Protein AF-0000000070713844 (afdb_homodimer)

Nearest PDB structures (foldseek):
  5odn-assembly1_E  TM=8.947E-01  e=1.950E-10  Salinibacter ruber DSM 13855
  5odn-assembly1_B  TM=8.828E-01  e=2.301E-10  Salinibacter ruber DSM 13855
  2vw9-assembly1_B-2  TM=8.833E-01  e=1.846E-10  Helicobacter pylori 26695
  5odn-assembly1_G  TM=8.720E-01  e=4.705E-10  Salinibacter ruber DSM 13855
  5odp-assembly1_G  TM=8.809E-01  e=1.414E-09  Salinibacter ruber DSM 13855

Solvent-accessible surface area (backbone atoms only — not comparable to full-atom values): 19664 Å² total; per-residue (Å²): 139,84,80,76,78,77,79,77,76,78,75,75,74,73,76,70,71,70,72,53,62,74,56,27,66,54,83,53,70,68,57,54,48,57,68,61,64,60,68,72,57,90,62,76,63,64,82,79,57,82,44,37,63,38,33,39,37,21,27,28,26,64,43,67,59,44,77,46,69,26,76,80,65,46,47,30,26,38,36,35,32,34,27,57,46,78,43,73,40,94,87,64,50,75,45,78,46,78,40,80,42,42,37,36,30,56,54,70,59,18,60,57,42,66,74,70,53,41,57,64,40,38,34,39,39,33,30,24,75,43,75,43,72,45,51,61,40,96,84,64,49,60,43,66,45,43,69,34,32,45,43,79,41,77,42,78,50,81,71,79,73,72,70,76,71,71,76,123,138,84,80,76,78,78,78,76,77,78,76,74,75,74,75,70,71,72,69,55,61,74,55,25,66,52,82,52,69,66,56,54,48,58,70,61,63,60,68,72,56,89,62,74,63,65,82,81,56,81,45,36,63,38,33,40,36,21,27,30,26,62,43,67,58,45,78,46,70,27,76,80,65,47,46,30,26,36,36,38,33,35,30,55,45,78,42,74,40,93,88,63,49,73,44,77,45,78,39,79,42,42,36,36,29,55,54,70,59,18,60,57,41,65,75,70,54,42,56,63,38,38,35,38,38,34,30,24,76,42,75,42,73,46,51,61,40,98,83,64,49,62,42,67,46,44,69,34,33,45,43,80,42,76,41,77,50,80,70,80,72,74,71,73,73,71,78,123

Secondary structure (DSSP, 8-state):
-----------------THHHHHHTSPPHHHHHHHHHS---S----TTS--EEEEEEEEEE-S--EEEE-TTS-EEEEEEEEEEEEEE-TTS-EEEEEEEEEEEEETHHHHHHHHH--TT-EEEEEEEEEEE--PBPTTSPBPP-EEEEEEEEEEE------------/-----------------THHHHHTTSPPHHHHHHHHHS---S----TTS--EEEEEEEEEE-S--EEEE-TTS-EEEEEEEEEEEEEE-TTS-EEEEEEEEEEEEETHHHHHHHHH--TT-EEEEEEEEEEE--PBPTTSPBPP-EEEEEEEEEEE------------

Organism: Caenorhabditis briggsae (NCBI:txid6238)

InterPro domains:
  IPR000424 Primosome PriB/single-strand DNA-binding [PF00436] (52-156)
  IPR000424 Primosome PriB/single-strand DNA-binding [PS50935] (52-158)
  IPR000424 Primosome PriB/single-strand DNA-binding [cd04496] (55-157)
  IPR011344 Single-stranded DNA-binding protein [PTHR10302] (34-157)
  IPR011344 Single-stranded DNA-binding protein [TIGR00621] (51-160)
  IPR012340 Nucleic acid-binding, OB-fold [G3DSA:2.40.50.140] (48-168)
  IPR012340 Nucleic acid-binding, OB-fold [SSF50249] (51-164)

Structure (mmCIF, N/CA/C/O backbone):
data_AF-0000000070713844-model_v1
#
loop_
_entity.id
_entity.type
_entity.pdbx_description
1 polymer 'Protein CBR-MTSS-1'
#
loop_
_atom_site.group_PDB
_atom_site.id
_atom_site.type_symbol
_atom_site.label_atom_id
_atom_site.label_alt_id
_atom_site.label_comp_id
_atom_site.label_asym_id
_atom_site.label_entity_id
_atom_site.label_seq_id
_atom_site.pdbx_PDB_ins_code
_atom_site.Cartn_x
_atom_site.Cartn_y
_atom_site.Cartn_z
_atom_site.occupancy
_atom_site.B_iso_or_equiv
_atom_site.auth_seq_id
_atom_site.auth_comp_id
_atom_site.auth_asym_id
_atom_site.auth_atom_id
_atom_site.pdbx_PDB_model_num
ATOM 1 N N . MET A 1 1 ? 61.375 33.438 -18.141 1 34.09 1 MET A N 1
ATOM 2 C CA . MET A 1 1 ? 60.594 33 -16.969 1 34.09 1 MET A CA 1
ATOM 3 C C . MET A 1 1 ? 59.281 32.344 -17.391 1 34.09 1 MET A C 1
ATOM 5 O O . MET A 1 1 ? 58.406 33.031 -17.922 1 34.09 1 MET A O 1
ATOM 9 N N . LEU A 1 2 ? 59.312 31.047 -17.906 1 36.62 2 LEU A N 1
ATOM 10 C CA . LEU A 1 2 ? 58.406 30.156 -18.609 1 36.62 2 LEU A CA 1
ATOM 11 C C . LEU A 1 2 ? 57.281 29.688 -17.688 1 36.62 2 LEU A C 1
ATOM 13 O O . LEU A 1 2 ? 57.531 29.031 -16.688 1 36.62 2 LEU A O 1
ATOM 17 N N . ARG A 1 3 ? 56.156 30.516 -17.516 1 41.09 3 ARG A N 1
ATOM 18 C CA . ARG A 1 3 ? 54.938 30.219 -16.75 1 41.09 3 ARG A CA 1
ATOM 19 C C . ARG A 1 3 ? 54.281 28.953 -17.266 1 41.09 3 ARG A C 1
ATOM 21 O O . ARG A 1 3 ? 53.812 28.906 -18.406 1 41.09 3 ARG A O 1
ATOM 28 N N . SER A 1 4 ? 54.75 27.734 -17 1 40.53 4 SER A N 1
ATOM 29 C CA . SER A 1 4 ? 54.094 26.469 -17.312 1 40.53 4 SER A CA 1
ATOM 30 C C . SER A 1 4 ? 52.719 26.375 -16.656 1 40.53 4 SER A C 1
ATOM 32 O O . SER A 1 4 ? 52.594 26.469 -15.43 1 40.53 4 SER A O 1
ATOM 34 N N . LEU A 1 5 ? 51.656 26.938 -17.281 1 42.88 5 LEU A N 1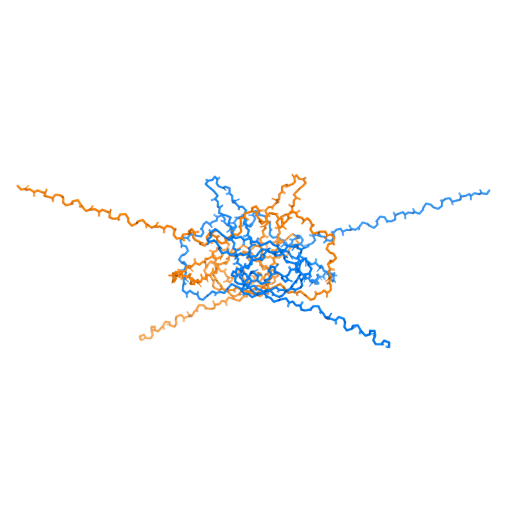
ATOM 35 C CA . LEU A 1 5 ? 50.281 26.781 -16.891 1 42.88 5 LEU A CA 1
ATOM 36 C C . LEU A 1 5 ? 49.906 25.297 -16.828 1 42.88 5 LEU A C 1
ATOM 38 O O . LEU A 1 5 ? 50 24.578 -17.828 1 42.88 5 LEU A O 1
ATOM 42 N N . SER A 1 6 ? 50.125 24.609 -15.68 1 44.66 6 SER A N 1
ATOM 43 C CA . SER A 1 6 ? 49.625 23.266 -15.414 1 44.66 6 SER A CA 1
ATOM 44 C C . SER A 1 6 ? 48.125 23.172 -15.609 1 44.66 6 SER A C 1
ATOM 46 O O . SER A 1 6 ? 47.375 23.984 -15.047 1 44.66 6 SER A O 1
ATOM 48 N N . THR A 1 7 ? 47.656 22.703 -16.781 1 46.03 7 THR A N 1
ATOM 49 C CA . THR A 1 7 ? 46.25 22.344 -17.078 1 46.03 7 THR A CA 1
ATOM 50 C C . THR A 1 7 ? 45.75 21.297 -16.094 1 46.03 7 THR A C 1
ATOM 52 O O . THR A 1 7 ? 46.344 20.219 -15.953 1 46.03 7 THR A O 1
ATOM 55 N N . PHE A 1 8 ? 45.156 21.688 -14.906 1 45.19 8 PHE A N 1
ATOM 56 C CA . PHE A 1 8 ? 44.438 20.766 -14.047 1 45.19 8 PHE A CA 1
ATOM 57 C C . PHE A 1 8 ? 43.312 20.078 -14.812 1 45.19 8 PHE A C 1
ATOM 59 O O . PHE A 1 8 ? 42.469 20.734 -15.406 1 45.19 8 PHE A O 1
ATOM 66 N N . SER A 1 9 ? 43.562 18.859 -15.258 1 41.81 9 SER A N 1
ATOM 67 C CA . SER A 1 9 ? 42.531 17.969 -15.812 1 41.81 9 SER A CA 1
ATOM 68 C C . SER A 1 9 ? 41.375 17.812 -14.844 1 41.81 9 SER A C 1
ATOM 70 O O . SER A 1 9 ? 41.562 17.422 -13.695 1 41.81 9 SER A O 1
ATOM 72 N N . LYS A 1 10 ? 40.25 18.609 -15.016 1 41.19 10 LYS A N 1
ATOM 73 C CA . LYS A 1 10 ? 38.969 18.328 -14.359 1 41.19 10 LYS A CA 1
ATOM 74 C C . LYS A 1 10 ? 38.531 16.906 -14.633 1 41.19 10 LYS A C 1
ATOM 76 O O . LYS A 1 10 ? 38.281 16.531 -15.781 1 41.19 10 LYS A O 1
ATOM 81 N N . SER A 1 11 ? 39 15.883 -13.805 1 38.78 11 SER A N 1
ATOM 82 C CA . SER A 1 11 ? 38.375 14.562 -13.836 1 38.78 11 SER A CA 1
ATOM 83 C C . SER A 1 11 ? 36.875 14.664 -13.594 1 38.78 11 SER A C 1
ATOM 85 O O . SER A 1 11 ? 36.438 15.188 -12.57 1 38.78 11 SER A O 1
ATOM 87 N N . THR A 1 12 ? 36.062 14.867 -14.633 1 38.59 12 THR A N 1
ATOM 88 C CA . THR A 1 12 ? 34.625 14.695 -14.547 1 38.59 12 THR A CA 1
ATOM 89 C C . THR A 1 12 ? 34.281 13.344 -13.938 1 38.59 12 THR A C 1
ATOM 91 O O . THR A 1 12 ? 34.562 12.297 -14.531 1 38.59 12 THR A O 1
ATOM 94 N N . VAL A 1 13 ? 34.312 13.305 -12.586 1 36.22 13 VAL A N 1
ATOM 95 C CA . VAL A 1 13 ? 33.688 12.156 -11.961 1 36.22 13 VAL A CA 1
ATOM 96 C C . VAL A 1 13 ? 32.281 11.961 -12.555 1 36.22 13 VAL A C 1
ATOM 98 O O . VAL A 1 13 ? 31.422 12.836 -12.43 1 36.22 13 VAL A O 1
ATOM 101 N N . ARG A 1 14 ? 32.188 11.211 -13.672 1 32.03 14 ARG A N 1
ATOM 102 C CA . ARG A 1 14 ? 30.891 10.719 -14.141 1 32.03 14 ARG A CA 1
ATOM 103 C C . ARG A 1 14 ? 30.141 10.023 -13.023 1 32.03 14 ARG A C 1
ATOM 105 O O . ARG A 1 14 ? 30.531 8.945 -12.57 1 32.03 14 ARG A O 1
ATOM 112 N N . CYS A 1 15 ? 29.469 10.859 -12.164 1 32.44 15 CYS A N 1
ATOM 113 C CA . CYS A 1 15 ? 28.469 10.258 -11.297 1 32.44 15 CYS A CA 1
ATOM 114 C C . CYS A 1 15 ? 27.578 9.289 -12.078 1 32.44 15 CYS A C 1
ATOM 116 O O . CYS A 1 15 ? 26.828 9.703 -12.953 1 32.44 15 CYS A O 1
ATOM 118 N N . MET A 1 16 ? 28.141 8.086 -12.477 1 34.22 16 MET A N 1
ATOM 119 C CA . MET A 1 16 ? 27.25 7.039 -12.977 1 34.22 16 MET A CA 1
ATOM 120 C C . MET A 1 16 ? 26 6.926 -12.109 1 34.22 16 MET A C 1
ATOM 122 O O . MET A 1 16 ? 26.094 6.742 -10.891 1 34.22 16 MET A O 1
ATOM 126 N N . SER A 1 17 ? 24.984 7.617 -12.531 1 33.47 17 SER A N 1
ATOM 127 C CA . SER A 1 17 ? 23.641 7.531 -11.961 1 33.47 17 SER A CA 1
ATOM 128 C C . SER A 1 17 ? 23.25 6.09 -11.656 1 33.47 17 SER A C 1
ATOM 130 O O . SER A 1 17 ? 23.141 5.266 -12.562 1 33.47 17 SER A O 1
ATOM 132 N N . LEU A 1 18 ? 23.781 5.547 -10.586 1 34.28 18 LEU A N 1
ATOM 133 C CA . LEU A 1 18 ? 23.375 4.312 -9.922 1 34.28 18 LEU A CA 1
ATOM 134 C C . LEU A 1 18 ? 21.844 4.191 -9.891 1 34.28 18 LEU A C 1
ATOM 136 O O . LEU A 1 18 ? 21.312 3.205 -9.383 1 34.28 18 LEU A O 1
ATOM 140 N N . THR A 1 19 ? 21.125 5.215 -10.211 1 37.84 19 THR A N 1
ATOM 141 C CA . THR A 1 19 ? 19.672 5.113 -10.18 1 37.84 19 THR A CA 1
ATOM 142 C C . THR A 1 19 ? 19.188 4.008 -11.117 1 37.84 19 THR A C 1
ATOM 144 O O . THR A 1 19 ? 18.031 3.582 -11.039 1 37.84 19 THR A O 1
ATOM 147 N N . SER A 1 20 ? 20.109 3.471 -11.984 1 38.94 20 SER A N 1
ATOM 148 C CA . SER A 1 20 ? 19.641 2.623 -13.078 1 38.94 20 SER A CA 1
ATOM 149 C C . SER A 1 20 ? 19.203 1.251 -12.57 1 38.94 20 SER A C 1
ATOM 151 O O . SER A 1 20 ? 18.266 0.65 -13.102 1 38.94 20 SER A O 1
ATOM 153 N N . LYS A 1 21 ? 20.031 0.689 -11.656 1 38.91 21 LYS A N 1
ATOM 154 C CA . LYS A 1 21 ? 19.875 -0.744 -11.43 1 38.91 21 LYS A CA 1
ATOM 155 C C . LYS A 1 21 ? 18.562 -1.042 -10.711 1 38.91 21 LYS A C 1
ATOM 157 O O . LYS A 1 21 ? 17.906 -2.047 -11 1 38.91 21 LYS A O 1
ATOM 162 N N . LEU A 1 22 ? 18.172 -0.355 -9.719 1 38.41 22 LEU A N 1
ATOM 163 C CA . LEU A 1 22 ? 16.906 -0.618 -9.047 1 38.41 22 LEU A CA 1
ATOM 164 C C . LEU A 1 22 ? 15.734 -0.475 -10.016 1 38.41 22 LEU A C 1
ATOM 166 O O . LEU A 1 22 ? 14.688 -1.099 -9.836 1 38.41 22 LEU A O 1
ATOM 170 N N . ALA A 1 23 ? 16.016 0.379 -11.062 1 41.44 23 ALA A N 1
ATOM 171 C CA . ALA A 1 23 ? 15.047 0.544 -12.141 1 41.44 23 ALA A CA 1
ATOM 172 C C . ALA A 1 23 ? 14.844 -0.767 -12.898 1 41.44 23 ALA A C 1
ATOM 174 O O . ALA A 1 23 ? 13.758 -1.014 -13.438 1 41.44 23 ALA A O 1
ATOM 175 N N . ALA A 1 24 ? 15.891 -1.582 -12.836 1 40.66 24 ALA A N 1
ATOM 176 C CA . ALA A 1 24 ? 15.906 -2.756 -13.703 1 40.66 24 ALA A CA 1
ATOM 177 C C . ALA A 1 24 ? 14.859 -3.779 -13.266 1 40.66 24 ALA A C 1
ATOM 179 O O . ALA A 1 24 ? 14.445 -4.629 -14.055 1 40.66 24 ALA A O 1
ATOM 180 N N . GLU A 1 25 ? 14.516 -3.68 -12 1 44.62 25 GLU A N 1
ATOM 181 C CA . GLU A 1 25 ? 13.68 -4.793 -11.555 1 44.62 25 GLU A CA 1
ATOM 182 C C . GLU A 1 25 ? 12.211 -4.387 -11.492 1 44.62 25 GLU A C 1
ATOM 184 O O . GLU A 1 25 ? 11.422 -5.012 -10.781 1 44.62 25 GLU A O 1
ATOM 189 N N . GLN A 1 26 ? 11.852 -3.236 -12.055 1 48.78 26 GLN A N 1
ATOM 190 C CA . GLN A 1 26 ? 10.469 -2.822 -11.844 1 48.78 26 GLN A CA 1
ATOM 191 C C . GLN A 1 26 ? 9.578 -3.27 -13 1 48.78 26 GLN A C 1
ATOM 193 O O . GLN A 1 26 ? 10.031 -3.336 -14.148 1 48.78 26 GLN A O 1
ATOM 198 N N . PRO A 1 27 ? 8.414 -3.881 -12.719 1 46.5 27 PRO A N 1
ATOM 199 C CA . PRO A 1 27 ? 7.492 -4.148 -13.82 1 46.5 27 PRO A CA 1
ATOM 200 C C . PRO A 1 27 ? 7.156 -2.896 -14.625 1 46.5 27 PRO A C 1
ATOM 202 O O . PRO A 1 27 ? 7.148 -1.791 -14.078 1 46.5 27 PRO A O 1
ATOM 205 N N . SER A 1 28 ? 7.18 -3.047 -15.938 1 52.94 28 SER A N 1
ATOM 206 C CA . SER A 1 28 ? 6.785 -1.937 -16.797 1 52.94 28 SER A CA 1
ATOM 207 C C . SER A 1 28 ? 5.324 -1.562 -16.578 1 52.94 28 SER A C 1
ATOM 209 O O . SER A 1 28 ? 4.547 -2.352 -16.047 1 52.94 28 SER A O 1
ATOM 211 N N . LYS A 1 29 ? 4.902 -0.274 -16.953 1 56.19 29 LYS A N 1
ATOM 212 C CA . LYS A 1 29 ? 3.52 0.19 -16.906 1 56.19 29 LYS A CA 1
ATOM 213 C C . LYS A 1 29 ? 2.594 -0.775 -17.641 1 56.19 29 LYS A C 1
ATOM 215 O O . LYS A 1 29 ? 1.497 -1.074 -17.156 1 56.19 29 LYS A O 1
ATOM 220 N N . GLN A 1 30 ? 2.996 -1.116 -18.875 1 56 30 GLN A N 1
ATOM 221 C CA . GLN A 1 30 ? 2.184 -2.01 -19.688 1 56 30 GLN A CA 1
ATOM 222 C C . GLN A 1 30 ? 1.91 -3.324 -18.969 1 56 30 GLN A C 1
ATOM 224 O O . GLN A 1 30 ? 0.805 -3.863 -19.047 1 56 30 GLN A O 1
ATOM 229 N N . GLU A 1 31 ? 2.906 -3.756 -18.297 1 54.41 31 GLU A N 1
ATOM 230 C CA . GLU A 1 31 ? 2.75 -5.02 -17.578 1 54.41 31 GLU A CA 1
ATOM 231 C C . GLU A 1 31 ? 1.715 -4.895 -16.469 1 54.41 31 GLU A C 1
ATOM 233 O O . GLU A 1 31 ? 0.905 -5.805 -16.266 1 54.41 31 GLU A O 1
ATOM 238 N N . VAL A 1 32 ? 1.766 -3.826 -15.789 1 54.56 32 VAL A N 1
ATOM 239 C CA . VAL A 1 32 ? 0.795 -3.574 -14.734 1 54.56 32 VAL A CA 1
ATOM 240 C C . VAL A 1 32 ? -0.604 -3.453 -15.328 1 54.56 32 VAL A C 1
ATOM 242 O O . VAL A 1 32 ? -1.566 -4.004 -14.789 1 54.56 32 VAL A O 1
ATOM 245 N N . ASP A 1 33 ? -0.653 -2.717 -16.391 1 54.09 33 ASP A N 1
ATOM 246 C CA . ASP A 1 33 ? -1.938 -2.537 -17.062 1 54.09 33 ASP A CA 1
ATOM 247 C C . ASP A 1 33 ? -2.535 -3.881 -17.469 1 54.09 33 ASP A C 1
ATOM 249 O O . ASP A 1 33 ? -3.748 -4.082 -17.375 1 54.09 33 ASP A O 1
ATOM 253 N N . ASP A 1 34 ? -1.689 -4.68 -18 1 54.16 34 ASP A N 1
ATOM 254 C CA . ASP A 1 34 ? -2.143 -5.996 -18.438 1 54.16 34 ASP A CA 1
ATOM 255 C C . ASP A 1 34 ? -2.73 -6.789 -17.281 1 54.16 34 ASP A C 1
ATOM 257 O O . ASP A 1 34 ? -3.668 -7.57 -17.453 1 54.16 34 ASP A O 1
ATOM 261 N N . LEU A 1 35 ? -2.207 -6.582 -16.156 1 52.75 35 LEU A N 1
ATOM 262 C CA . LEU A 1 35 ? -2.682 -7.266 -14.961 1 52.75 35 LEU A CA 1
ATOM 263 C C . LEU A 1 35 ? -4.098 -6.824 -14.609 1 52.75 35 LEU A C 1
ATOM 265 O O . LEU A 1 35 ? -4.859 -7.586 -14.008 1 52.75 35 LEU A O 1
ATOM 269 N N . PHE A 1 36 ? -4.484 -5.602 -15.031 1 52.47 36 PHE A N 1
ATOM 270 C CA . PHE A 1 36 ? -5.785 -5.062 -14.656 1 52.47 36 PHE A CA 1
ATOM 271 C C . PHE A 1 36 ? -6.777 -5.184 -15.805 1 52.47 36 PHE A C 1
ATOM 273 O O . PHE A 1 36 ? -7.945 -4.816 -15.664 1 52.47 36 PHE A O 1
ATOM 280 N N . ALA A 1 37 ? -6.312 -5.398 -16.969 1 47.69 37 ALA A N 1
ATOM 281 C CA . ALA A 1 37 ? -7.18 -5.48 -18.141 1 47.69 37 ALA A CA 1
ATOM 282 C C . ALA A 1 37 ? -8.227 -6.578 -17.984 1 47.69 37 ALA A C 1
ATOM 284 O O . ALA A 1 37 ? -9.328 -6.477 -18.516 1 47.69 37 ALA A O 1
ATOM 285 N N . GLU A 1 38 ? -7.945 -7.688 -17.5 1 46.38 38 GLU A N 1
ATOM 286 C CA . GLU A 1 38 ? -8.977 -8.719 -17.391 1 46.38 38 GLU A CA 1
ATOM 287 C C . GLU A 1 38 ? -9.867 -8.484 -16.188 1 46.38 38 GLU A C 1
ATOM 289 O O . GLU A 1 38 ? -9.375 -8.227 -15.078 1 46.38 38 GLU A O 1
ATOM 294 N N . LYS A 1 39 ? -11.133 -7.98 -16.484 1 46.22 39 LYS A N 1
ATOM 295 C CA . LYS A 1 39 ? -12.148 -7.93 -15.43 1 46.22 39 LYS A CA 1
ATOM 296 C C . LYS A 1 39 ? -12.188 -9.234 -14.641 1 46.22 39 LYS A C 1
ATOM 298 O O . LYS A 1 39 ? -12.211 -10.32 -15.227 1 46.22 39 LYS A O 1
ATOM 303 N N . PRO A 1 40 ? -11.773 -9.164 -13.375 1 45.03 40 PRO A N 1
ATOM 304 C CA . PRO A 1 40 ? -11.953 -10.461 -12.719 1 45.03 40 PRO A CA 1
ATOM 305 C C . PRO A 1 40 ? -13.289 -11.117 -13.078 1 45.03 40 PRO A C 1
ATOM 307 O O . PRO A 1 40 ? -14.32 -10.43 -13.141 1 45.03 40 PRO A O 1
ATOM 310 N N . ALA A 1 41 ? -13.328 -11.961 -13.914 1 41.59 41 ALA A N 1
ATOM 311 C CA . ALA A 1 41 ? -14.586 -12.695 -14.047 1 41.59 41 ALA A CA 1
ATOM 312 C C . ALA A 1 41 ? -15.352 -12.727 -12.727 1 41.59 41 ALA A C 1
ATOM 314 O O . ALA A 1 41 ? -14.766 -12.516 -11.664 1 41.59 41 ALA A O 1
ATOM 315 N N . HIS A 1 42 ? -16.672 -12.828 -12.781 1 42.72 42 HIS A N 1
ATOM 316 C CA . HIS A 1 42 ? -17.531 -13.016 -11.617 1 42.72 42 HIS A CA 1
ATOM 317 C C . HIS A 1 42 ? -16.812 -13.742 -10.5 1 42.72 42 HIS A C 1
ATOM 319 O O . 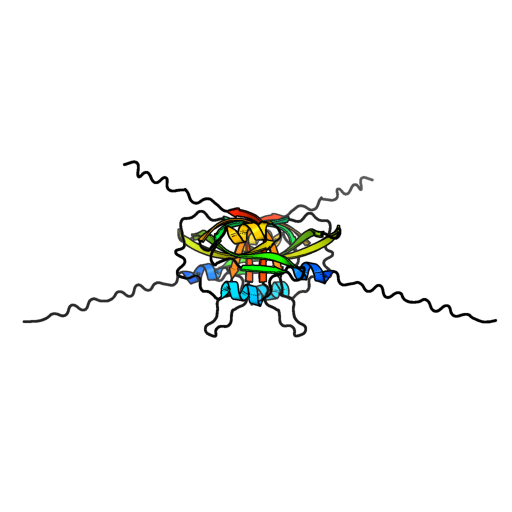HIS A 1 42 ? -16.578 -14.953 -10.586 1 42.72 42 HIS A O 1
ATOM 325 N N . GLN A 1 43 ? -15.688 -13.242 -10.094 1 47.31 43 GLN A N 1
ATOM 326 C CA . GLN A 1 43 ? -14.898 -13.797 -9 1 47.31 43 GLN A CA 1
ATOM 327 C C . GLN A 1 43 ? -15.797 -14.367 -7.906 1 47.31 43 GLN A C 1
ATOM 329 O O . GLN A 1 43 ? -16.641 -13.656 -7.359 1 47.31 43 GLN A O 1
ATOM 334 N N . GLN A 1 44 ? -16.281 -15.461 -8.094 1 47.06 44 GLN A N 1
ATOM 335 C CA . GLN A 1 44 ? -16.875 -16.062 -6.906 1 47.06 44 GLN A CA 1
ATOM 336 C C . GLN A 1 44 ? -16.062 -15.719 -5.66 1 47.06 44 GLN A C 1
ATOM 338 O O . GLN A 1 44 ? -14.945 -16.219 -5.484 1 47.06 44 GLN A O 1
ATOM 343 N N . GLU A 1 45 ? -16.078 -14.461 -5.34 1 53.94 45 GLU A N 1
ATOM 344 C CA . GLU A 1 45 ? -15.516 -14.031 -4.062 1 53.94 45 GLU A CA 1
ATOM 345 C C . GLU A 1 45 ? -15.766 -15.078 -2.977 1 53.94 45 GLU A C 1
ATOM 347 O O . GLU A 1 45 ? -16.906 -15.5 -2.77 1 53.94 45 GLU A O 1
ATOM 352 N N . ARG A 1 46 ? -14.867 -15.93 -2.877 1 59.66 46 ARG A N 1
ATOM 353 C CA . ARG A 1 46 ? -15.055 -16.75 -1.69 1 59.66 46 ARG A CA 1
ATOM 354 C C . ARG A 1 46 ? -15.211 -15.898 -0.441 1 59.66 46 ARG A C 1
ATOM 356 O O . ARG A 1 46 ? -14.281 -15.789 0.366 1 59.66 46 ARG A O 1
ATOM 363 N N . ARG A 1 47 ? -16.281 -15.039 -0.468 1 58.19 47 ARG A N 1
ATOM 364 C CA . ARG A 1 47 ? -16.625 -13.984 0.48 1 58.19 47 ARG A CA 1
ATOM 365 C C . ARG A 1 47 ? -16.344 -14.422 1.913 1 58.19 47 ARG A C 1
ATOM 367 O O . ARG A 1 47 ? -16.062 -13.594 2.781 1 58.19 47 ARG A O 1
ATOM 374 N N . HIS A 1 48 ? -16.047 -15.781 2.029 1 68.25 48 HIS A N 1
ATOM 375 C CA . HIS A 1 48 ? -16.016 -16.203 3.426 1 68.25 48 HIS A CA 1
ATOM 376 C C . HIS A 1 48 ? -14.617 -16.641 3.844 1 68.25 48 HIS A C 1
ATOM 378 O O . HIS A 1 48 ? -14.414 -17.062 4.98 1 68.25 48 HIS A O 1
ATOM 384 N N . ALA A 1 49 ? -13.695 -16.391 2.922 1 83.88 49 ALA A N 1
ATOM 385 C CA . ALA A 1 49 ? -12.359 -16.828 3.332 1 83.88 49 ALA A CA 1
ATOM 386 C C . ALA A 1 49 ? -11.648 -15.727 4.117 1 83.88 49 ALA A C 1
ATOM 388 O O . ALA A 1 49 ? -11.906 -14.539 3.906 1 83.88 49 ALA A O 1
ATOM 389 N N . TYR A 1 50 ? -10.891 -16.266 5.102 1 89.81 50 TYR A N 1
ATOM 390 C CA . TYR A 1 50 ? -10.148 -15.305 5.914 1 89.81 50 TYR A CA 1
ATOM 391 C C . TYR A 1 50 ? -9.297 -14.391 5.039 1 89.81 50 TYR A C 1
ATOM 393 O O . TYR A 1 50 ? -8.664 -14.852 4.082 1 89.81 50 TYR A O 1
ATOM 401 N N . SER A 1 51 ? -9.297 -13.023 5.312 1 95.31 51 SER A N 1
ATOM 402 C CA . SER A 1 51 ? -8.508 -12.023 4.594 1 95.31 51 SER A CA 1
ATOM 403 C C . SER A 1 51 ? -7.828 -11.062 5.559 1 95.31 51 SER A C 1
ATOM 405 O O . SER A 1 51 ? -8.312 -10.844 6.672 1 95.31 51 SER A O 1
ATOM 407 N N . LEU A 1 52 ? -6.648 -10.648 5.184 1 96.38 52 LEU A N 1
ATOM 408 C CA . LEU A 1 52 ? -5.91 -9.648 5.953 1 96.38 52 LEU A CA 1
ATOM 409 C C . LEU A 1 52 ? -5.328 -8.578 5.039 1 96.38 52 LEU A C 1
ATOM 411 O O . LEU A 1 52 ? -4.797 -8.891 3.971 1 96.38 52 LEU A O 1
ATOM 415 N N . ASN A 1 53 ? -5.57 -7.387 5.348 1 97.62 53 ASN A N 1
ATOM 416 C CA . ASN A 1 53 ? -5.016 -6.184 4.738 1 97.62 53 ASN A CA 1
ATOM 417 C C . ASN A 1 53 ? -4.484 -5.215 5.789 1 97.62 53 ASN A C 1
ATOM 419 O O . ASN A 1 53 ? -5.246 -4.43 6.355 1 97.62 53 ASN A O 1
ATOM 423 N N . LYS A 1 54 ? -3.156 -5.348 6.035 1 98.25 54 LYS A N 1
ATOM 424 C CA . LYS A 1 54 ? -2.572 -4.586 7.137 1 98.25 54 LYS A CA 1
ATOM 425 C C . LYS A 1 54 ? -1.295 -3.877 6.695 1 98.25 54 LYS A C 1
ATOM 427 O O . LYS A 1 54 ? -0.444 -4.473 6.031 1 98.25 54 LYS A O 1
ATOM 432 N N . VAL A 1 55 ? -1.212 -2.6 7.035 1 98.62 55 VAL A N 1
ATOM 433 C CA . VAL A 1 55 ? -0.03 -1.783 6.777 1 98.62 55 VAL A CA 1
ATOM 434 C C . VAL A 1 55 ? 0.493 -1.202 8.086 1 98.62 55 VAL A C 1
ATOM 436 O O . VAL A 1 55 ? -0.287 -0.753 8.93 1 98.62 55 VAL A O 1
ATOM 439 N N . GLU A 1 56 ? 1.776 -1.212 8.266 1 98.75 56 GLU A N 1
ATOM 440 C CA . GLU A 1 56 ? 2.465 -0.57 9.383 1 98.75 56 GLU A CA 1
ATOM 441 C C . GLU A 1 56 ? 3.596 0.328 8.891 1 98.75 56 GLU A C 1
ATOM 443 O O . GLU A 1 56 ? 4.512 -0.136 8.211 1 98.75 56 GLU A O 1
ATOM 448 N N . LEU A 1 57 ? 3.551 1.566 9.305 1 98.38 57 LEU A N 1
ATOM 449 C CA . LEU A 1 57 ? 4.531 2.555 8.875 1 98.38 57 LEU A CA 1
ATOM 450 C C . LEU A 1 57 ? 5.129 3.287 10.07 1 98.38 57 LEU A C 1
ATOM 452 O O . LEU A 1 57 ? 4.426 3.562 11.047 1 98.38 57 LEU A O 1
ATOM 456 N N . VAL A 1 58 ? 6.348 3.564 9.992 1 97.81 58 VAL A N 1
ATOM 457 C CA . VAL A 1 58 ? 7.027 4.543 10.836 1 97.81 58 VAL A CA 1
ATOM 458 C C . VAL A 1 58 ? 7.836 5.5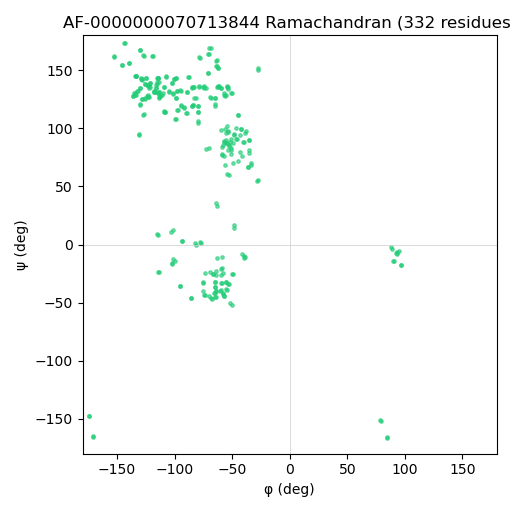 9.969 1 97.81 58 VAL A C 1
ATOM 460 O O . VAL A 1 58 ? 8.68 5.07 9.172 1 97.81 58 VAL A O 1
ATOM 463 N N . GLY A 1 59 ? 7.516 6.727 10.07 1 96.38 59 GLY A N 1
ATOM 464 C CA . GLY A 1 59 ? 8.188 7.715 9.234 1 96.38 59 GLY A CA 1
ATOM 465 C C . GLY A 1 59 ? 7.859 9.141 9.625 1 96.38 59 GLY A C 1
ATOM 466 O O . GLY A 1 59 ? 7.441 9.406 10.758 1 96.38 59 GLY A O 1
ATOM 467 N N . GLY A 1 60 ? 8.219 10.047 8.672 1 93.69 60 GLY A N 1
ATOM 468 C CA . GLY A 1 60 ? 8.023 11.461 8.93 1 93.69 60 GLY A CA 1
ATOM 469 C C . GLY A 1 60 ? 6.996 12.102 8.016 1 93.69 60 GLY A C 1
ATOM 470 O O . GLY A 1 60 ? 6.93 11.773 6.824 1 93.69 60 GLY A O 1
ATOM 471 N N . VAL A 1 61 ? 6.273 13 8.617 1 94.38 61 VAL A N 1
ATOM 472 C CA . VAL A 1 61 ? 5.305 13.758 7.832 1 94.38 61 VAL A CA 1
ATOM 473 C C . VAL A 1 61 ? 6.039 14.688 6.867 1 94.38 61 VAL A C 1
ATOM 475 O O . VAL A 1 61 ? 6.93 15.438 7.273 1 94.38 61 VAL A O 1
ATOM 478 N N . ALA A 1 62 ? 5.703 14.586 5.609 1 90.81 62 ALA A N 1
ATOM 479 C CA . ALA A 1 62 ? 6.434 15.297 4.566 1 90.81 62 ALA A CA 1
ATOM 480 C C . ALA A 1 62 ? 5.891 16.719 4.383 1 90.81 62 ALA A C 1
ATOM 482 O O . ALA A 1 62 ? 6.652 17.656 4.137 1 90.81 62 ALA A O 1
ATOM 483 N N . LEU A 1 63 ? 4.57 16.891 4.324 1 86.38 63 LEU A N 1
ATOM 484 C CA . LEU A 1 63 ? 3.889 18.172 4.141 1 86.38 63 LEU A CA 1
ATOM 485 C C . LEU A 1 63 ? 2.848 18.391 5.234 1 86.38 63 LEU A C 1
ATOM 487 O O . LEU A 1 63 ? 2.445 17.438 5.914 1 86.38 63 LEU A O 1
ATOM 491 N N . ASP A 1 64 ? 2.502 19.625 5.309 1 87.25 64 ASP A N 1
ATOM 492 C CA . ASP A 1 64 ? 1.483 19.891 6.316 1 87.25 64 ASP A CA 1
ATOM 493 C C . ASP A 1 64 ? 0.189 19.141 6.012 1 87.25 64 ASP A C 1
ATOM 495 O O . ASP A 1 64 ? -0.267 19.125 4.867 1 87.25 64 ASP A O 1
ATOM 499 N N . PRO A 1 65 ? -0.356 18.578 7.051 1 91.06 65 PRO A N 1
ATOM 500 C CA . PRO A 1 65 ? -1.587 17.812 6.871 1 91.06 65 PRO A CA 1
ATOM 501 C C . PRO A 1 65 ? -2.752 18.656 6.371 1 91.06 65 PRO A C 1
ATOM 503 O O . PRO A 1 65 ? -2.789 19.859 6.621 1 91.06 65 PRO A O 1
ATOM 506 N N . MET A 1 66 ? -3.637 18.016 5.668 1 90.12 66 MET A N 1
ATOM 507 C CA . MET A 1 66 ? -4.855 18.641 5.168 1 90.12 66 MET A CA 1
ATOM 508 C C . MET A 1 66 ? -6.078 18.141 5.926 1 90.12 66 MET A C 1
ATOM 510 O O . MET A 1 66 ? -6.367 16.938 5.918 1 90.12 66 MET A O 1
ATOM 514 N N . PHE A 1 67 ? -6.664 19.094 6.641 1 89.44 67 PHE A N 1
ATOM 515 C CA . PHE A 1 67 ? -7.895 18.781 7.355 1 89.44 67 PHE A CA 1
ATOM 516 C C . PHE A 1 67 ? -9.117 19.094 6.5 1 89.44 67 PHE A C 1
ATOM 518 O O . PHE A 1 67 ? -9.328 20.234 6.102 1 89.44 67 PHE A O 1
ATOM 525 N N . LYS A 1 68 ? -9.875 18.062 6.211 1 86.25 68 LYS A N 1
ATOM 526 C CA . LYS A 1 68 ? -11 18.219 5.293 1 86.25 68 LYS A CA 1
ATOM 527 C C . LYS A 1 68 ? -12.281 17.625 5.887 1 86.25 68 LYS A C 1
ATOM 529 O O . LYS A 1 68 ? -12.25 17.031 6.969 1 86.25 68 LYS A O 1
ATOM 534 N N . GLU A 1 69 ? -13.391 17.984 5.215 1 81.81 69 GLU A N 1
ATOM 535 C CA . GLU A 1 69 ? -14.688 17.406 5.582 1 81.81 69 GLU A CA 1
ATOM 536 C C . GLU A 1 69 ? -15.227 16.516 4.477 1 81.81 69 GLU A C 1
ATOM 538 O O . GLU A 1 69 ? -15.258 16.906 3.309 1 81.81 69 GLU A O 1
ATOM 543 N N . ALA A 1 70 ? -15.547 15.336 4.91 1 76.38 70 ALA A N 1
ATOM 544 C CA . ALA A 1 70 ? -16.094 14.383 3.949 1 76.38 70 ALA A CA 1
ATOM 545 C C . ALA A 1 70 ? -17.5 14.781 3.529 1 76.38 70 ALA A C 1
ATOM 547 O O . ALA A 1 70 ? -18.094 15.695 4.109 1 76.38 70 ALA A O 1
ATOM 548 N N . LYS A 1 71 ? -17.984 14.18 2.391 1 71 71 LYS A N 1
ATOM 549 C CA . LYS A 1 71 ? -19.312 14.477 1.866 1 71 71 LYS A CA 1
ATOM 550 C C . LYS A 1 71 ? -20.375 14.234 2.92 1 71 71 LYS A C 1
ATOM 552 O O . LYS A 1 71 ? -21.406 14.906 2.932 1 71 71 LYS A O 1
ATOM 557 N 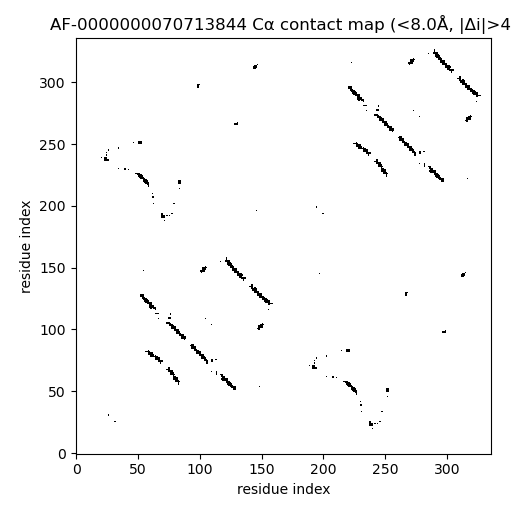N . ASN A 1 72 ? -20.141 13.25 3.795 1 69.25 72 ASN A N 1
ATOM 558 C CA . ASN A 1 72 ? -21.109 12.922 4.84 1 69.25 72 ASN A CA 1
ATOM 559 C C . ASN A 1 72 ? -20.984 13.859 6.039 1 69.25 72 ASN A C 1
ATOM 561 O O . ASN A 1 72 ? -21.609 13.648 7.07 1 69.25 72 ASN A O 1
ATOM 565 N N . GLY A 1 73 ? -20.047 14.789 5.945 1 75.44 73 GLY A N 1
ATOM 566 C CA . GLY A 1 73 ? -19.891 15.773 7 1 75.44 73 GLY A CA 1
ATOM 567 C C . GLY A 1 73 ? -18.844 15.383 8.031 1 75.44 73 GLY A C 1
ATOM 568 O O . GLY A 1 73 ? -18.547 16.156 8.945 1 75.44 73 GLY A O 1
ATOM 569 N N . LYS A 1 74 ? -18.359 14.219 7.875 1 79.06 74 LYS A N 1
ATOM 570 C CA . LYS A 1 74 ? -17.375 13.766 8.852 1 79.06 74 LYS A CA 1
ATOM 571 C C . LYS A 1 74 ? -15.977 14.266 8.492 1 79.06 74 LYS A C 1
ATOM 573 O O . LYS A 1 74 ? -15.578 14.234 7.328 1 79.06 74 LYS A O 1
ATOM 578 N N . PRO A 1 75 ? -15.344 14.734 9.555 1 84.81 75 PRO A N 1
ATOM 579 C CA . PRO A 1 75 ? -13.992 15.25 9.305 1 84.81 75 PRO A CA 1
ATOM 580 C C . PRO A 1 75 ? -12.984 14.141 8.992 1 84.81 75 PRO A C 1
ATOM 582 O O . PRO A 1 75 ? -13.133 13.016 9.477 1 84.81 75 PRO A O 1
ATOM 585 N N . TYR A 1 76 ? -12.008 14.445 8.164 1 89.56 76 TYR A N 1
ATOM 586 C CA . TYR A 1 76 ? -10.891 13.531 7.949 1 89.56 76 TYR A CA 1
ATOM 587 C C . TYR A 1 76 ? -9.602 14.305 7.711 1 89.56 76 TYR A C 1
ATOM 589 O O . TYR A 1 76 ? -9.625 15.492 7.375 1 89.56 76 TYR A O 1
ATOM 597 N N . LEU A 1 77 ? -8.516 13.664 8.016 1 92.62 77 LEU A N 1
ATOM 598 C CA . LEU A 1 77 ? -7.168 14.219 7.875 1 92.62 77 LEU A CA 1
ATOM 599 C C . LEU A 1 77 ? -6.375 13.445 6.824 1 92.62 77 LEU A C 1
ATOM 601 O O . LEU A 1 77 ? -6.402 12.211 6.797 1 92.62 77 LEU A O 1
ATOM 605 N N . LEU A 1 78 ? -5.801 14.25 5.93 1 92.44 78 LEU A N 1
ATOM 606 C CA . LEU A 1 78 ? -4.941 13.695 4.891 1 92.44 78 LEU A CA 1
ATOM 607 C C . LEU A 1 78 ? -3.516 14.219 5.027 1 92.44 78 LEU A C 1
ATOM 609 O O . LEU A 1 78 ? -3.307 15.43 5.16 1 92.44 78 LEU A O 1
ATOM 613 N N . PHE A 1 79 ? -2.51 13.297 4.988 1 93.25 79 PHE A N 1
ATOM 614 C CA . PHE A 1 79 ? -1.124 13.75 5 1 93.25 79 PHE A CA 1
ATOM 615 C C . PHE A 1 79 ? -0.215 12.742 4.312 1 93.25 79 PHE A C 1
ATOM 617 O O . PHE A 1 79 ? -0.599 11.586 4.113 1 93.25 79 PHE A O 1
ATOM 624 N N . ASN A 1 80 ? 0.936 13.211 3.943 1 94.44 80 ASN A N 1
ATOM 625 C CA . ASN A 1 80 ? 1.974 12.352 3.383 1 94.44 80 ASN A CA 1
ATOM 626 C C . ASN A 1 80 ? 3.033 12 4.422 1 94.44 80 ASN A C 1
ATOM 628 O O . ASN A 1 80 ? 3.412 12.844 5.238 1 94.44 80 ASN A O 1
ATOM 632 N N . MET A 1 81 ? 3.43 10.828 4.289 1 95.38 81 MET A N 1
ATOM 633 C CA . MET A 1 81 ? 4.477 10.336 5.184 1 95.38 81 MET A CA 1
ATOM 634 C C . MET A 1 81 ? 5.602 9.68 4.391 1 95.38 81 MET A C 1
ATOM 636 O O . MET A 1 81 ? 5.344 8.906 3.463 1 95.38 81 MET A O 1
ATOM 640 N N . ILE A 1 82 ? 6.816 10.055 4.797 1 95.19 82 ILE A N 1
ATOM 641 C CA . ILE A 1 82 ? 7.965 9.469 4.117 1 95.19 82 ILE A CA 1
ATOM 642 C C . ILE A 1 82 ? 8.555 8.359 4.973 1 95.19 82 ILE A C 1
ATOM 644 O O . ILE A 1 82 ? 8.75 8.523 6.18 1 95.19 82 ILE A O 1
ATOM 648 N N . THR A 1 83 ? 8.781 7.234 4.398 1 95.5 83 THR A N 1
ATOM 649 C CA . THR A 1 83 ? 9.57 6.16 5 1 95.5 83 THR A CA 1
ATOM 650 C C . THR A 1 83 ? 10.836 5.902 4.191 1 95.5 83 THR A C 1
ATOM 652 O O . THR A 1 83 ? 10.82 5.992 2.961 1 95.5 83 THR A O 1
ATOM 655 N N . ASN A 1 84 ? 11.852 5.609 4.934 1 91.94 84 ASN A N 1
ATOM 656 C CA . ASN A 1 84 ? 13.148 5.336 4.32 1 91.94 84 ASN A CA 1
ATOM 657 C C . ASN A 1 84 ? 13.617 3.912 4.598 1 91.94 84 ASN A C 1
ATOM 659 O O . ASN A 1 84 ? 13.438 3.402 5.707 1 91.94 84 ASN A O 1
ATOM 663 N N . SER A 1 85 ? 14.016 3.307 3.547 1 84.56 85 SER A N 1
ATOM 664 C CA . SER A 1 85 ? 14.586 1.973 3.695 1 84.56 85 SER A CA 1
ATOM 665 C C . SER A 1 85 ? 15.945 1.875 3.01 1 84.56 85 SER A C 1
ATOM 667 O O . SER A 1 85 ? 16.203 2.576 2.029 1 84.56 85 SER A O 1
ATOM 669 N N . GLN A 1 86 ? 16.828 1.137 3.703 1 80.44 86 GLN A N 1
ATOM 670 C CA . GLN A 1 86 ? 18.141 0.876 3.133 1 80.44 86 GLN A CA 1
ATOM 671 C C . GLN A 1 86 ? 18.312 -0.601 2.783 1 80.44 86 GLN A C 1
ATOM 673 O O . GLN A 1 86 ? 17.875 -1.475 3.533 1 80.44 86 GLN A O 1
ATOM 678 N N . TYR A 1 87 ? 18.703 -0.817 1.56 1 72.12 87 TYR A N 1
ATOM 679 C CA . TYR A 1 87 ? 18.953 -2.191 1.145 1 72.12 87 TYR A CA 1
ATOM 680 C C . TYR A 1 87 ? 20.359 -2.33 0.564 1 72.12 87 TYR A C 1
ATOM 682 O O . TYR A 1 87 ? 20.875 -1.402 -0.068 1 72.12 87 TYR A O 1
ATOM 690 N N . LYS A 1 88 ? 20.953 -3.418 0.97 1 74.12 88 LYS A N 1
ATOM 691 C CA . LYS A 1 88 ? 22.281 -3.729 0.425 1 74.12 88 LYS A CA 1
ATOM 692 C C . LYS A 1 88 ? 22.156 -4.441 -0.919 1 74.12 88 LYS A C 1
ATOM 694 O O . LYS A 1 88 ? 21.438 -5.438 -1.04 1 74.12 88 LYS A O 1
ATOM 699 N N . GLN A 1 89 ? 22.719 -3.814 -1.899 1 69.5 89 GLN A N 1
ATOM 700 C CA . GLN A 1 89 ? 22.734 -4.434 -3.223 1 69.5 89 GLN A CA 1
ATOM 701 C C . GLN A 1 89 ? 23.812 -5.504 -3.318 1 69.5 89 GLN A C 1
ATOM 703 O O . GLN A 1 89 ? 24.641 -5.641 -2.418 1 69.5 89 GLN A O 1
ATOM 708 N N . GLN A 1 90 ? 23.625 -6.336 -4.32 1 67.62 90 GLN A N 1
ATOM 709 C CA . GLN A 1 90 ? 24.562 -7.426 -4.535 1 67.62 90 GLN A CA 1
ATOM 710 C C . GLN A 1 90 ? 26 -6.906 -4.625 1 67.62 90 GLN A C 1
ATOM 712 O O . GLN A 1 90 ? 26.938 -7.59 -4.219 1 67.62 90 GLN A O 1
ATOM 717 N N . ASP A 1 91 ? 26.109 -5.742 -5.168 1 68.06 91 ASP A N 1
ATOM 718 C CA . ASP A 1 91 ? 27.438 -5.172 -5.359 1 68.06 91 ASP A CA 1
ATOM 719 C C . ASP A 1 91 ? 27.984 -4.605 -4.051 1 68.06 91 ASP A C 1
ATOM 721 O O . ASP A 1 91 ? 29.125 -4.117 -4.008 1 68.06 91 ASP A O 1
ATOM 725 N N . GLY A 1 92 ? 27.172 -4.781 -3.01 1 73.94 92 GLY A N 1
ATOM 726 C CA . GLY A 1 92 ? 27.594 -4.312 -1.703 1 73.94 92 GLY A CA 1
ATOM 727 C C . GLY A 1 92 ? 27.188 -2.885 -1.411 1 73.94 92 GLY A C 1
ATOM 728 O O . GLY A 1 92 ? 27.312 -2.414 -0.279 1 73.94 92 GLY A O 1
ATOM 729 N N . ASN A 1 93 ? 26.797 -2.229 -2.502 1 78.12 93 ASN A N 1
ATOM 730 C CA . ASN A 1 93 ? 26.375 -0.843 -2.322 1 78.12 93 ASN A CA 1
ATOM 731 C C . ASN A 1 93 ? 25.016 -0.751 -1.637 1 78.12 93 ASN A C 1
ATOM 733 O O . ASN A 1 93 ? 24.156 -1.604 -1.845 1 78.12 93 ASN A O 1
ATOM 737 N N . VAL A 1 94 ? 25.016 0.149 -0.68 1 78.25 94 VAL A N 1
ATOM 738 C CA . VAL A 1 94 ? 23.766 0.387 0.029 1 78.25 94 VAL A CA 1
ATOM 739 C C . VAL A 1 94 ? 22.922 1.394 -0.746 1 78.25 94 VAL A C 1
ATOM 741 O O . VAL A 1 94 ? 23.391 2.475 -1.1 1 78.25 94 VAL A O 1
ATOM 744 N N . VAL A 1 95 ? 21.797 0.949 -1.123 1 77.75 95 VAL A N 1
ATOM 745 C CA . VAL A 1 95 ? 20.875 1.827 -1.832 1 77.75 95 VAL A CA 1
ATOM 746 C C . VAL A 1 95 ? 19.75 2.26 -0.894 1 77.75 95 VAL A C 1
ATOM 748 O O . VAL A 1 95 ? 19.219 1.445 -0.136 1 77.75 95 VAL A O 1
ATOM 751 N N . GLU A 1 96 ? 19.562 3.564 -0.934 1 81.5 96 GLU A N 1
ATOM 752 C CA . GLU A 1 96 ? 18.484 4.125 -0.123 1 81.5 96 GLU A CA 1
ATOM 753 C C . GLU A 1 96 ? 17.234 4.355 -0.957 1 81.5 96 GLU A C 1
ATOM 755 O O . GLU A 1 96 ? 17.312 4.836 -2.088 1 81.5 96 GLU A O 1
ATOM 760 N N . GLN A 1 97 ? 16.172 3.906 -0.393 1 85.69 97 GLN A N 1
ATOM 761 C CA . GLN A 1 97 ? 14.883 4.098 -1.046 1 85.69 97 GLN A CA 1
ATOM 762 C C . GLN A 1 97 ? 13.906 4.828 -0.129 1 85.69 97 GLN A C 1
ATOM 764 O O . GLN A 1 97 ? 13.742 4.461 1.036 1 85.69 97 GLN A O 1
ATOM 769 N N . SER A 1 98 ? 13.352 5.902 -0.721 1 91.5 98 SER A N 1
ATOM 770 C CA . SER A 1 98 ? 12.336 6.66 0.007 1 91.5 98 SER A CA 1
ATOM 771 C C . SER A 1 98 ? 10.953 6.484 -0.619 1 91.5 98 SER A C 1
ATOM 773 O O . SER A 1 98 ? 10.812 6.531 -1.843 1 91.5 98 SER A O 1
ATOM 775 N N . GLU A 1 99 ? 10.023 6.164 0.261 1 92.94 99 GLU A N 1
ATOM 776 C CA . GLU A 1 99 ? 8.648 6.035 -0.194 1 92.94 99 GLU A CA 1
ATOM 777 C C . GLU A 1 99 ? 7.754 7.102 0.437 1 92.94 99 GLU A C 1
ATOM 779 O O . GLU A 1 99 ? 7.902 7.418 1.618 1 92.94 99 GLU A O 1
ATOM 784 N N . ARG A 1 100 ? 6.879 7.609 -0.39 1 93.31 100 ARG A N 1
ATOM 785 C CA . ARG A 1 100 ? 5.918 8.602 0.084 1 93.31 100 ARG A CA 1
ATOM 786 C C . ARG A 1 100 ? 4.512 8.016 0.132 1 93.31 100 ARG A C 1
ATOM 788 O O . ARG A 1 100 ? 3.908 7.746 -0.91 1 93.31 100 ARG A O 1
ATOM 795 N N . HIS A 1 101 ? 3.98 7.91 1.306 1 96.06 101 HIS A N 1
ATOM 796 C CA . HIS A 1 101 ? 2.674 7.301 1.523 1 96.06 101 HIS A CA 1
ATOM 797 C C . HIS A 1 101 ? 1.602 8.367 1.741 1 96.06 101 HIS A C 1
ATOM 799 O O . HIS A 1 101 ? 1.839 9.359 2.426 1 96.06 101 HIS A O 1
ATOM 805 N N . VAL A 1 102 ? 0.449 8.148 1.146 1 94 102 VAL A N 1
ATOM 806 C CA . VAL A 1 102 ? -0.709 8.984 1.437 1 94 102 VAL A CA 1
ATOM 807 C C . VAL A 1 102 ? -1.556 8.336 2.529 1 94 102 VAL A C 1
ATOM 809 O O . VAL A 1 102 ? -2.096 7.246 2.336 1 94 102 VAL A O 1
ATOM 812 N N . VAL A 1 103 ? -1.707 9.023 3.623 1 96.44 103 VAL A N 1
ATOM 813 C CA . VAL A 1 103 ? -2.42 8.477 4.773 1 96.44 103 VAL A CA 1
ATOM 814 C C . VAL A 1 103 ? -3.682 9.297 5.035 1 96.44 103 VAL A C 1
ATOM 816 O O . VAL A 1 103 ? -3.65 10.523 5 1 96.44 103 VAL A O 1
ATOM 819 N N . THR A 1 104 ? -4.754 8.602 5.328 1 94.31 104 THR A N 1
ATOM 820 C CA . THR A 1 104 ? -6.023 9.234 5.676 1 94.31 104 THR A CA 1
ATOM 821 C C . THR A 1 104 ? -6.488 8.789 7.059 1 94.31 104 THR A C 1
ATOM 823 O O . THR A 1 104 ? -6.461 7.598 7.379 1 94.31 104 THR A O 1
ATOM 826 N N . VAL A 1 105 ? -6.906 9.711 7.816 1 93.44 105 VAL A N 1
ATOM 827 C CA . VAL A 1 105 ? -7.426 9.461 9.156 1 93.44 105 VAL A CA 1
ATOM 828 C C . VAL A 1 105 ? -8.844 10.008 9.273 1 93.44 105 VAL A C 1
ATOM 830 O O . VAL A 1 105 ? -9.117 11.133 8.844 1 93.44 105 VAL A O 1
ATOM 833 N N . PHE A 1 106 ? -9.68 9.195 9.891 1 88.31 106 PHE A N 1
ATOM 834 C CA . PHE A 1 106 ? -11.07 9.617 10.031 1 88.31 106 PHE A CA 1
ATOM 835 C C . PHE A 1 106 ? -11.453 9.734 11.508 1 88.31 106 PHE A C 1
ATOM 837 O O . PHE A 1 106 ? -10.727 9.242 12.375 1 88.31 106 PHE A O 1
ATOM 844 N N . GLY A 1 107 ? -12.57 10.469 11.766 1 85.75 107 GLY A N 1
ATOM 845 C CA . GLY A 1 107 ? -13.195 10.492 13.086 1 85.75 107 GLY A CA 1
ATOM 846 C C . GLY A 1 107 ? -12.477 11.398 14.07 1 85.75 107 GLY A C 1
ATOM 847 O O . GLY A 1 107 ? -11.906 12.414 13.68 1 85.75 107 GLY A O 1
ATOM 848 N N . LYS A 1 108 ? -12.57 11.047 15.328 1 87.62 108 LYS A N 1
ATOM 849 C CA . LYS A 1 108 ? -12.055 11.875 16.422 1 87.62 108 LYS A CA 1
ATOM 850 C C . LYS A 1 108 ? -10.531 11.984 16.344 1 87.62 108 LYS A C 1
ATOM 852 O O . LYS A 1 108 ? -9.961 13.031 16.672 1 87.62 108 LYS A O 1
ATOM 857 N N . GLN A 1 109 ? -10.008 10.984 15.898 1 91.88 109 GLN A N 1
ATOM 858 C CA . GLN A 1 109 ? -8.555 10.992 15.797 1 91.88 109 GLN A CA 1
ATOM 859 C C . GLN A 1 109 ? -8.078 12.039 14.797 1 91.88 109 GLN A C 1
ATOM 861 O O . GLN A 1 109 ? -7.031 12.656 14.992 1 91.88 109 GLN A O 1
ATOM 866 N N . ALA A 1 110 ? -8.852 12.203 13.719 1 91.88 110 ALA A N 1
ATOM 867 C CA . ALA A 1 110 ? -8.5 13.211 12.719 1 91.88 110 ALA A CA 1
ATOM 868 C C . ALA A 1 110 ? -8.453 14.609 13.336 1 91.88 110 ALA A C 1
ATOM 870 O O . ALA A 1 110 ? -7.531 15.383 13.07 1 91.88 110 ALA A O 1
ATOM 871 N N . GLU A 1 111 ? -9.344 14.891 14.188 1 90.69 111 GLU A N 1
ATOM 872 C CA . GLU A 1 111 ? -9.422 16.188 14.844 1 90.69 111 GLU A CA 1
ATOM 873 C C . GLU A 1 111 ? -8.242 16.406 15.789 1 90.69 111 GLU A C 1
ATOM 875 O O . GLU A 1 111 ? -7.613 17.469 15.773 1 90.69 111 GLU A O 1
ATOM 880 N N . SER A 1 112 ? -7.996 15.406 16.547 1 92.44 112 SER A N 1
ATOM 881 C CA . SER A 1 112 ? -6.895 15.492 17.516 1 92.44 112 SER A CA 1
ATOM 882 C C . SER A 1 112 ? -5.555 15.633 16.797 1 92.44 112 SER A C 1
ATOM 884 O O . SER A 1 112 ? -4.727 16.469 17.188 1 92.44 112 SER A O 1
ATOM 886 N N . LEU A 1 113 ? -5.398 14.938 15.758 1 93.56 113 LEU A N 1
ATOM 887 C CA . LEU A 1 113 ? -4.121 14.906 15.047 1 93.56 113 LEU A CA 1
ATOM 888 C C . LEU A 1 113 ? -3.912 16.188 14.25 1 93.56 113 LEU A C 1
ATOM 890 O O . LEU A 1 113 ? -2.773 16.625 14.047 1 93.56 113 LEU A O 1
ATOM 894 N N . SER A 1 114 ? -4.973 16.75 13.766 1 91.44 114 SER A N 1
ATOM 895 C CA . SER A 1 114 ? -4.871 17.984 12.984 1 91.44 114 SER A CA 1
ATOM 896 C C . SER A 1 114 ? -4.234 19.094 13.805 1 91.44 114 SER A C 1
ATOM 898 O O . SER A 1 114 ? -3.641 20.031 13.25 1 91.44 114 SER A O 1
ATOM 900 N N . LYS A 1 115 ? -4.27 18.953 15.117 1 91.56 115 LYS A N 1
ATOM 901 C CA . LYS A 1 115 ? -3.752 19.984 16 1 91.56 115 LYS A CA 1
ATOM 902 C C . LYS A 1 115 ? -2.357 19.641 16.5 1 91.56 115 LYS A C 1
ATOM 904 O O . LYS A 1 115 ? -1.651 20.484 17.047 1 91.56 115 LYS A O 1
ATOM 909 N N . THR A 1 116 ? -2 18.391 16.297 1 90.62 116 THR A N 1
ATOM 910 C CA . THR A 1 116 ? -0.789 17.938 16.969 1 90.62 116 THR A CA 1
ATOM 911 C C . THR A 1 116 ? 0.309 17.625 15.953 1 90.62 116 THR A C 1
ATOM 913 O O . THR A 1 116 ? 1.497 17.703 16.281 1 90.62 116 THR A O 1
ATOM 916 N N . ILE A 1 117 ? -0.089 17.328 14.727 1 92.12 117 ILE A N 1
ATOM 917 C CA . ILE A 1 117 ? 0.944 16.891 13.789 1 92.12 117 ILE A CA 1
ATOM 918 C C . ILE A 1 117 ? 1.215 18 12.773 1 92.12 117 ILE A C 1
ATOM 920 O O . ILE A 1 117 ? 0.297 18.719 12.375 1 92.12 117 ILE A O 1
ATOM 924 N N . LYS A 1 118 ? 2.471 18.094 12.414 1 91.25 118 LYS A N 1
ATOM 925 C CA . LYS A 1 118 ? 2.955 19.031 11.422 1 91.25 118 LYS A CA 1
ATOM 926 C C . LYS A 1 118 ? 4.066 18.422 10.57 1 91.25 118 LYS A C 1
ATOM 928 O O . LYS A 1 118 ? 4.5 17.297 10.828 1 91.25 118 LYS A O 1
ATOM 933 N N . LYS A 1 119 ? 4.41 19.219 9.578 1 91.25 119 LYS A N 1
ATOM 934 C CA . LYS A 1 119 ? 5.559 18.781 8.789 1 91.25 119 LYS A CA 1
ATOM 935 C C . LYS A 1 119 ? 6.738 18.422 9.688 1 91.25 119 LYS A C 1
ATOM 937 O O . LYS A 1 119 ? 7.078 19.172 10.602 1 91.25 119 LYS A O 1
ATOM 942 N N . GLY A 1 120 ? 7.312 17.203 9.43 1 90.06 120 GLY A N 1
ATOM 943 C CA . GLY A 1 120 ? 8.469 16.797 10.211 1 90.06 120 GLY A CA 1
ATOM 944 C C . GLY A 1 120 ? 8.102 15.898 11.383 1 90.06 120 GLY A C 1
ATOM 945 O O . GLY A 1 120 ? 8.969 15.234 11.953 1 90.06 120 GLY A O 1
ATOM 946 N N . SER A 1 121 ? 6.859 15.859 11.797 1 92.88 121 SER A N 1
ATOM 947 C CA . SER A 1 121 ? 6.434 14.992 12.898 1 92.88 121 SER A CA 1
ATOM 948 C C . SER A 1 121 ? 6.711 13.523 12.578 1 92.88 121 SER A C 1
ATOM 950 O O . SER A 1 121 ? 6.48 13.078 11.453 1 92.88 121 SER A O 1
ATOM 952 N N . ARG A 1 122 ? 7.289 12.812 13.594 1 95.19 122 ARG A N 1
ATOM 953 C CA . ARG A 1 122 ? 7.48 11.375 13.461 1 95.19 122 ARG A CA 1
ATOM 954 C C . ARG A 1 122 ? 6.254 10.617 13.961 1 95.19 122 ARG A C 1
ATOM 956 O O . ARG A 1 122 ? 5.734 10.898 15.039 1 95.19 122 ARG A O 1
ATOM 963 N N . LEU A 1 123 ? 5.789 9.648 13.117 1 96.88 123 LEU A N 1
ATOM 964 C CA . LEU A 1 123 ? 4.551 8.945 13.445 1 96.88 123 LEU A CA 1
ATOM 965 C C . LEU A 1 123 ? 4.715 7.445 13.258 1 96.88 123 LEU A C 1
ATOM 967 O O . LEU A 1 123 ? 5.465 7 12.391 1 96.88 123 LEU A O 1
ATOM 971 N N . MET A 1 124 ? 4.098 6.727 14.07 1 98.19 124 MET A N 1
ATOM 972 C CA . MET A 1 124 ? 3.76 5.332 13.797 1 98.19 124 MET A CA 1
ATOM 973 C C . MET A 1 124 ? 2.318 5.207 13.312 1 98.19 124 MET A C 1
ATOM 975 O O . MET A 1 124 ? 1.397 5.707 13.961 1 98.19 124 MET A O 1
ATOM 979 N N . VAL A 1 125 ? 2.082 4.582 12.156 1 98.31 125 VAL A N 1
ATOM 980 C CA . VAL A 1 125 ? 0.756 4.453 11.555 1 98.31 125 VAL A CA 1
ATOM 981 C C . VAL A 1 125 ? 0.425 2.979 11.344 1 98.31 125 VAL A C 1
ATOM 983 O O . VAL A 1 125 ? 1.244 2.221 10.82 1 98.31 125 VAL A O 1
ATOM 986 N N . GLN A 1 126 ? -0.644 2.539 11.812 1 98.44 126 GLN A N 1
ATOM 987 C CA . GLN A 1 126 ? -1.235 1.245 11.484 1 98.44 126 GLN A CA 1
ATOM 988 C C . GLN A 1 126 ? -2.576 1.417 10.781 1 98.44 126 GLN A C 1
ATOM 990 O O . GLN A 1 126 ? -3.4 2.236 11.195 1 98.44 126 GLN A O 1
ATOM 995 N N . GLY A 1 127 ? -2.773 0.664 9.711 1 97.38 127 GLY A N 1
ATOM 996 C CA . GLY A 1 127 ? -4.02 0.771 8.969 1 97.38 127 GLY A CA 1
ATOM 997 C C . GLY A 1 127 ? -4.145 -0.258 7.859 1 97.38 127 GLY A C 1
ATOM 998 O O . GLY A 1 127 ? -3.709 -1.4 8.016 1 97.38 127 GLY A O 1
ATOM 999 N N . ARG A 1 128 ? -4.828 0.162 6.777 1 95.94 128 ARG A N 1
ATOM 1000 C CA . ARG A 1 128 ? -5.066 -0.735 5.652 1 95.94 128 ARG A CA 1
ATOM 1001 C C . ARG A 1 128 ? -4.906 -0.001 4.324 1 95.94 128 ARG A C 1
ATOM 1003 O O . ARG A 1 128 ? -5.09 1.216 4.254 1 95.94 128 ARG A O 1
ATOM 1010 N N . LEU A 1 129 ? -4.609 -0.791 3.299 1 96.81 129 LEU A N 1
ATOM 1011 C CA . LEU A 1 129 ? -4.531 -0.247 1.947 1 96.81 129 LEU A CA 1
ATOM 1012 C C . LEU A 1 129 ? -5.922 -0.069 1.352 1 96.81 129 LEU A C 1
ATOM 1014 O O . LEU A 1 129 ? -6.789 -0.934 1.514 1 96.81 129 LEU A O 1
ATOM 1018 N N . HIS A 1 130 ? -6.094 1.048 0.751 1 92.75 130 HIS A N 1
ATOM 1019 C CA . HIS A 1 130 ? -7.309 1.339 -0.005 1 92.75 130 HIS A CA 1
ATOM 1020 C C . HIS A 1 130 ? -6.977 1.971 -1.353 1 92.75 130 HIS A C 1
ATOM 1022 O O . HIS A 1 130 ? -6.168 2.896 -1.428 1 92.75 130 HIS A O 1
ATOM 1028 N N . TYR A 1 131 ? -7.613 1.374 -2.428 1 89.81 131 TYR A N 1
ATOM 1029 C CA . TYR A 1 131 ? -7.387 1.901 -3.768 1 89.81 131 TYR A CA 1
ATOM 1030 C C . TYR A 1 131 ? -8.633 2.6 -4.297 1 89.81 131 TYR A C 1
ATOM 1032 O O . TYR A 1 131 ? -9.75 2.133 -4.078 1 89.81 131 TYR A O 1
ATOM 1040 N N . ASN A 1 132 ? -8.367 3.705 -4.848 1 82.62 132 ASN A N 1
ATOM 1041 C CA . ASN A 1 132 ? -9.438 4.441 -5.512 1 82.62 132 ASN A CA 1
ATOM 1042 C C . ASN A 1 132 ? -9.125 4.684 -6.984 1 82.62 132 ASN A C 1
ATOM 1044 O O . ASN A 1 132 ? -7.992 5.031 -7.332 1 82.62 132 ASN A O 1
ATOM 1048 N N . GLY A 1 133 ? -10.172 4.52 -7.793 1 77.5 133 GLY A N 1
ATOM 1049 C CA . GLY A 1 133 ? -9.977 4.711 -9.219 1 77.5 133 GLY A CA 1
ATOM 1050 C C . GLY A 1 133 ? -9.445 3.473 -9.922 1 77.5 133 GLY A C 1
ATOM 1051 O O . GLY A 1 133 ? -9.539 2.365 -9.383 1 77.5 133 GLY A O 1
ATOM 1052 N N . GLY A 1 134 ? -8.938 3.592 -11.234 1 69.31 134 GLY A N 1
ATOM 1053 C CA . GLY A 1 134 ? -8.367 2.514 -12.031 1 69.31 134 GLY A CA 1
ATOM 1054 C C . GLY A 1 134 ? -9.391 1.829 -12.922 1 69.31 134 GLY A C 1
ATOM 1055 O O . GLY A 1 134 ? -9.031 0.99 -13.75 1 69.31 134 GLY A O 1
ATOM 1056 N N . GLN A 1 135 ? -10.57 2.256 -12.648 1 65.38 135 GLN A N 1
ATOM 1057 C CA . GLN A 1 135 ? -11.602 1.655 -13.484 1 65.38 135 GLN A CA 1
ATOM 1058 C C . GLN A 1 135 ? -11.578 2.244 -14.898 1 65.38 135 GLN A C 1
ATOM 1060 O O . GLN A 1 135 ? -11.125 3.373 -15.094 1 65.38 135 GLN A O 1
ATOM 1065 N N . LYS A 1 136 ? -11.695 1.34 -15.766 1 65.12 136 LYS A N 1
ATOM 1066 C CA . LYS A 1 136 ? -11.797 1.787 -17.156 1 65.12 136 LYS A CA 1
ATOM 1067 C C . LYS A 1 136 ? -13.078 2.592 -17.375 1 65.12 136 LYS A C 1
ATOM 1069 O O . LYS A 1 136 ? -14.133 2.248 -16.844 1 65.12 136 LYS A O 1
ATOM 1074 N N . ASP A 1 137 ? -12.789 3.836 -17.781 1 59.41 137 ASP A N 1
ATOM 1075 C CA . ASP A 1 137 ? -13.969 4.629 -18.125 1 59.41 137 ASP A CA 1
ATOM 1076 C C . ASP A 1 137 ? -14.648 4.098 -19.375 1 59.41 137 ASP A C 1
ATOM 1078 O O . ASP A 1 137 ? -14.234 3.076 -19.938 1 59.41 137 ASP A O 1
ATOM 1082 N N . ALA A 1 138 ? -15.789 4.645 -19.547 1 64.06 138 ALA A N 1
ATOM 1083 C CA . ALA A 1 138 ? -16.609 4.254 -20.688 1 64.06 138 ALA A CA 1
ATOM 1084 C C . ALA A 1 138 ? -15.805 4.305 -21.984 1 64.06 138 ALA A C 1
ATOM 1086 O O . ALA A 1 138 ? -16.062 3.535 -22.906 1 64.06 138 ALA A O 1
ATOM 1087 N N . GLU A 1 139 ? -14.805 5.094 -22 1 66.69 139 GLU A N 1
ATOM 1088 C CA . GLU A 1 139 ? -14 5.273 -23.203 1 66.69 139 GLU A CA 1
ATOM 1089 C C . GLU A 1 139 ? -12.797 4.332 -23.203 1 66.69 139 GLU A C 1
ATOM 1091 O O . GLU A 1 139 ? -12.023 4.305 -24.156 1 66.69 139 GLU A O 1
ATOM 1096 N N . GLY A 1 140 ? -12.734 3.566 -22.266 1 63.81 140 GLY A N 1
ATOM 1097 C CA . GLY A 1 140 ? -11.656 2.596 -22.188 1 63.81 140 GLY A CA 1
ATOM 1098 C C . GLY A 1 140 ? -10.422 3.127 -21.5 1 63.81 140 GLY A C 1
ATOM 1099 O O . GLY A 1 140 ? -9.383 2.455 -21.453 1 63.81 140 GLY A O 1
ATOM 1100 N N . ASN A 1 141 ? -10.516 4.406 -21.125 1 65.19 141 ASN A N 1
ATOM 1101 C CA . ASN A 1 141 ? -9.359 5 -20.453 1 65.19 141 ASN A CA 1
ATOM 1102 C C . ASN A 1 141 ? -9.344 4.672 -18.969 1 65.19 141 ASN A C 1
ATOM 1104 O O . ASN A 1 141 ? -10.391 4.676 -18.312 1 65.19 141 ASN A O 1
ATOM 1108 N N . ARG A 1 142 ? -8.258 4.152 -18.594 1 65 142 ARG A N 1
ATOM 1109 C CA . ARG A 1 142 ? -8.148 3.826 -17.172 1 65 142 ARG A CA 1
ATOM 1110 C C . ARG A 1 142 ? -7.828 5.066 -16.344 1 65 142 ARG A C 1
ATOM 1112 O O . ARG A 1 142 ? -6.891 5.805 -16.672 1 65 142 ARG A O 1
ATOM 1119 N N . SER A 1 143 ? -8.773 5.336 -15.453 1 71.19 143 SER A N 1
ATOM 1120 C CA . SER A 1 143 ? -8.516 6.449 -14.539 1 71.19 143 SER A CA 1
ATOM 1121 C C . SER A 1 143 ? -7.316 6.168 -13.648 1 71.19 143 SER A C 1
ATOM 1123 O O . SER A 1 143 ? -6.879 5.023 -13.523 1 71.19 143 SER A O 1
ATOM 1125 N N . GLN A 1 144 ? -6.703 7.172 -13.227 1 73.56 144 GLN A N 1
ATOM 1126 C CA . GLN A 1 144 ? -5.566 7.039 -12.32 1 73.56 144 GLN A CA 1
ATOM 1127 C C . GLN A 1 144 ? -5.961 6.285 -11.055 1 73.56 144 GLN A C 1
ATOM 1129 O O . GLN A 1 144 ? -7.004 6.559 -10.461 1 73.56 144 GLN A O 1
ATOM 1134 N N . ARG A 1 145 ? -5.109 5.281 -10.766 1 79.69 145 ARG A N 1
ATOM 1135 C CA . ARG A 1 145 ? -5.312 4.52 -9.539 1 79.69 145 ARG A CA 1
ATOM 1136 C C . ARG A 1 145 ? -4.543 5.141 -8.375 1 79.69 145 ARG A C 1
ATOM 1138 O O . ARG A 1 145 ? -3.312 5.176 -8.391 1 79.69 145 ARG A O 1
ATOM 1145 N N . ASN A 1 146 ? -5.312 5.637 -7.438 1 84.44 146 ASN A N 1
ATOM 1146 C CA . ASN A 1 146 ? -4.715 6.227 -6.246 1 84.44 146 ASN A CA 1
ATOM 1147 C C . ASN A 1 146 ? -4.707 5.25 -5.078 1 84.44 146 ASN A C 1
ATOM 1149 O O . ASN A 1 146 ? -5.66 4.488 -4.895 1 84.44 146 ASN A O 1
ATOM 1153 N N . THR A 1 147 ? -3.631 5.324 -4.316 1 92.06 147 THR A N 1
ATOM 1154 C CA . THR A 1 147 ? -3.49 4.453 -3.154 1 92.06 147 THR A CA 1
ATOM 1155 C C . THR A 1 147 ? -3.521 5.266 -1.863 1 92.06 147 THR A C 1
ATOM 1157 O O . THR A 1 147 ? -2.805 6.262 -1.731 1 92.06 147 THR A O 1
ATOM 1160 N N . TYR A 1 148 ? -4.328 4.797 -0.95 1 92.38 148 TYR A N 1
ATOM 1161 C CA . TYR A 1 148 ? -4.434 5.402 0.372 1 92.38 148 TYR A CA 1
ATOM 1162 C C . TYR A 1 148 ? -4.191 4.371 1.466 1 92.38 148 TYR A C 1
ATOM 1164 O O . TYR A 1 148 ? -4.566 3.205 1.321 1 92.38 148 TYR A O 1
ATOM 1172 N N . ILE A 1 149 ? -3.555 4.848 2.453 1 97.06 149 ILE A N 1
ATOM 1173 C CA . ILE A 1 149 ? -3.533 4.09 3.699 1 97.06 149 ILE A CA 1
ATOM 1174 C C . ILE A 1 149 ? -4.566 4.656 4.668 1 97.06 149 ILE A C 1
ATOM 1176 O O . ILE A 1 149 ? -4.406 5.773 5.168 1 97.06 149 ILE A O 1
ATOM 1180 N N . ILE A 1 150 ? -5.613 3.922 4.852 1 94.06 150 ILE A N 1
ATOM 1181 C CA . ILE A 1 150 ? -6.609 4.316 5.844 1 94.06 150 ILE A CA 1
ATOM 1182 C C . ILE A 1 150 ? -6.133 3.918 7.238 1 94.06 150 ILE A C 1
ATOM 1184 O O . ILE A 1 150 ? -6.105 2.732 7.578 1 94.06 150 ILE A O 1
ATOM 1188 N N . ALA A 1 151 ? -5.867 4.914 8.047 1 96.62 151 ALA A N 1
ATOM 1189 C CA . ALA A 1 151 ? -5.262 4.648 9.352 1 96.62 151 ALA A CA 1
ATOM 1190 C C . ALA A 1 151 ? -6.324 4.305 10.391 1 96.62 151 ALA A C 1
ATOM 1192 O O . ALA A 1 151 ? -7.355 4.977 10.484 1 96.62 151 ALA A O 1
ATOM 1193 N N . ASN A 1 152 ? -6.004 3.252 11.156 1 93.88 152 ASN A N 1
ATOM 1194 C CA . ASN A 1 152 ? -6.77 2.918 12.352 1 93.88 152 ASN A CA 1
ATOM 1195 C C . ASN A 1 152 ? -6.133 3.508 13.609 1 93.88 152 ASN A C 1
ATOM 1197 O O . ASN A 1 152 ? -6.84 3.889 14.547 1 93.88 152 ASN A O 1
ATOM 1201 N N . THR A 1 153 ? -4.816 3.5 13.547 1 96 153 THR A N 1
ATOM 1202 C CA . THR A 1 153 ? -4.047 4.027 14.664 1 96 153 THR A CA 1
ATOM 1203 C C . THR A 1 153 ? -2.906 4.91 14.172 1 96 153 THR A C 1
ATOM 1205 O O . THR A 1 153 ? -2.193 4.547 13.234 1 96 153 THR A O 1
ATOM 1208 N N . VAL A 1 154 ? -2.867 6.043 14.695 1 97 154 VAL A N 1
ATOM 1209 C CA . VAL A 1 154 ? -1.743 6.945 14.469 1 97 154 VAL A CA 1
ATOM 1210 C C . VAL A 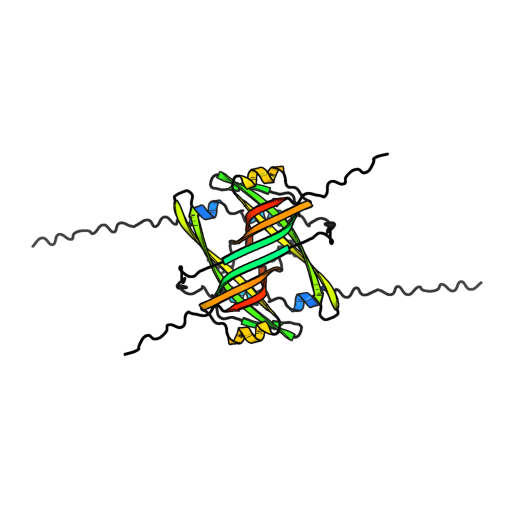1 154 ? -1.158 7.391 15.805 1 97 154 VAL A C 1
ATOM 1212 O O . VAL A 1 154 ? -1.874 7.922 16.656 1 97 154 VAL A O 1
ATOM 1215 N N . GLN A 1 155 ? 0.111 7.191 15.961 1 96.12 155 GLN A N 1
ATOM 1216 C CA . GLN A 1 155 ? 0.782 7.547 17.203 1 96.12 155 GLN A CA 1
ATOM 1217 C C . GLN A 1 155 ? 1.994 8.438 16.938 1 96.12 155 GLN A C 1
ATOM 1219 O O . GLN A 1 155 ? 3.004 7.973 16.406 1 96.12 155 GLN A O 1
ATOM 1224 N N . PRO A 1 156 ? 1.9 9.672 17.375 1 95 156 PRO A N 1
ATOM 1225 C CA . PRO A 1 156 ? 3.104 10.508 17.297 1 95 156 PRO A CA 1
ATOM 1226 C C . PRO A 1 156 ? 4.246 9.969 18.156 1 95 156 PRO A C 1
ATOM 1228 O O . PRO A 1 156 ? 4.012 9.469 19.266 1 95 156 PRO A O 1
ATOM 1231 N N . LEU A 1 157 ? 5.422 9.977 17.578 1 92.25 157 LEU A N 1
ATOM 1232 C CA . LEU A 1 157 ? 6.602 9.516 18.312 1 92.25 157 LEU A CA 1
ATOM 1233 C C . LEU A 1 157 ? 7.375 10.688 18.891 1 92.25 157 LEU A C 1
ATOM 1235 O O . LEU A 1 157 ? 7.582 11.695 18.219 1 92.25 157 LEU A O 1
ATOM 1239 N N . ALA A 1 158 ? 7.449 10.773 20.234 1 75.38 158 ALA A N 1
ATOM 1240 C CA . ALA A 1 158 ? 8.039 11.883 20.984 1 75.38 158 ALA A CA 1
ATOM 1241 C C . ALA A 1 158 ? 9.484 12.125 20.547 1 75.38 158 ALA A C 1
ATOM 1243 O O . ALA A 1 158 ? 10.203 11.18 20.219 1 75.38 158 ALA A O 1
ATOM 1244 N N . ARG A 1 159 ? 9.781 13.461 20.203 1 66.88 159 ARG A N 1
ATOM 1245 C CA . ARG A 1 159 ? 11.195 13.828 20.094 1 66.88 159 ARG A CA 1
ATOM 1246 C C . ARG A 1 159 ? 11.898 13.727 21.438 1 66.88 159 ARG A C 1
ATOM 1248 O O . ARG A 1 159 ? 11.32 14.078 22.469 1 66.88 159 ARG A O 1
ATOM 1255 N N . PRO A 1 160 ? 12.961 13.016 21.531 1 56.12 160 PRO A N 1
ATOM 1256 C CA . PRO A 1 160 ? 13.656 13.008 22.812 1 56.12 160 PRO A CA 1
ATOM 1257 C C . PRO A 1 160 ? 13.883 14.414 23.375 1 56.12 160 PRO A C 1
ATOM 1259 O O . PRO A 1 160 ? 14.219 15.336 22.625 1 56.12 160 PRO A O 1
ATOM 1262 N N . THR A 1 161 ? 13 14.891 24.234 1 57.22 161 THR A N 1
ATOM 1263 C CA . THR A 1 161 ? 13.258 16.156 24.906 1 57.22 161 THR A CA 1
ATOM 1264 C C . THR A 1 161 ? 14.734 16.297 25.266 1 57.22 161 THR A C 1
ATOM 1266 O O . THR A 1 161 ? 15.32 15.383 25.844 1 57.22 161 THR A O 1
ATOM 1269 N N . ARG A 1 162 ? 15.445 16.984 24.438 1 53.78 162 ARG A N 1
ATOM 1270 C CA . ARG A 1 162 ? 16.797 17.312 24.906 1 53.78 162 ARG A CA 1
ATOM 1271 C C . ARG A 1 162 ? 16.766 17.828 26.328 1 53.78 162 ARG A C 1
ATOM 1273 O O . ARG A 1 162 ? 16.094 18.828 26.641 1 53.78 162 ARG A O 1
ATOM 1280 N N . GLU A 1 163 ? 16.891 17 27.297 1 50.66 163 GLU A N 1
ATOM 1281 C CA . GLU A 1 163 ? 17.234 17.531 28.609 1 50.66 163 GLU A CA 1
ATOM 1282 C C . GLU A 1 163 ? 18.266 18.656 28.5 1 50.66 163 GLU A C 1
ATOM 1284 O O . GLU A 1 163 ? 19.312 18.484 27.859 1 50.66 163 GLU A O 1
ATOM 1289 N N . ASN A 1 164 ? 17.828 19.906 28.328 1 47.69 164 ASN A N 1
ATOM 1290 C CA . ASN A 1 164 ? 18.766 20.984 28.625 1 47.69 164 ASN A CA 1
ATOM 1291 C C . ASN A 1 164 ? 19.703 20.625 29.781 1 47.69 164 ASN A C 1
ATOM 1293 O O . ASN A 1 164 ? 19.266 20.531 30.938 1 47.69 164 ASN A O 1
ATOM 1297 N N . SER A 1 165 ? 20.562 19.719 29.594 1 47.06 165 SER A N 1
ATOM 1298 C CA . SER A 1 165 ? 21.641 19.672 30.578 1 47.06 165 SER A CA 1
ATOM 1299 C C . SER A 1 165 ? 22.234 21.062 30.797 1 47.06 165 SER A C 1
ATOM 1301 O O . SER A 1 165 ? 23.391 21.312 30.438 1 47.06 165 SER A O 1
ATOM 1303 N N . GLU A 1 166 ? 21.672 22.188 30.406 1 44.03 166 GLU A N 1
ATOM 1304 C CA . GLU A 1 166 ? 22.391 23.344 30.953 1 44.03 166 GLU A CA 1
ATOM 1305 C C . GLU A 1 166 ? 22.328 23.375 32.469 1 44.03 166 GLU A C 1
ATOM 1307 O O . GLU A 1 166 ? 21.391 23.953 33.031 1 44.03 166 GLU A O 1
ATOM 1312 N N . LYS A 1 167 ? 22.297 22.25 33.25 1 42.38 167 LYS A N 1
ATOM 1313 C CA . LYS A 1 167 ? 22.75 22.578 34.594 1 42.38 167 LYS A CA 1
ATOM 1314 C C . LYS A 1 167 ? 24.172 23.141 34.594 1 42.38 167 LYS A C 1
ATOM 1316 O O . LYS A 1 167 ? 25.125 22.422 34.281 1 42.38 167 LYS A O 1
ATOM 1321 N N . HIS A 1 168 ? 24.312 24.516 34.188 1 36.25 168 HIS A N 1
ATOM 1322 C CA . HIS A 1 168 ? 25.391 25.156 34.938 1 36.25 168 HIS A CA 1
ATOM 1323 C C . HIS A 1 168 ? 25.016 25.312 36.438 1 36.25 168 HIS A C 1
ATOM 1325 O O . HIS A 1 168 ? 23.891 25.656 36.75 1 36.25 168 HIS A O 1
ATOM 1331 N N . MET B 1 1 ? -66.438 -15.68 -21.016 1 33.94 1 MET B N 1
ATOM 1332 C CA . MET B 1 1 ? -65.25 -16.281 -20.422 1 33.94 1 MET B CA 1
ATOM 1333 C C . MET B 1 1 ? -64.188 -15.234 -20.219 1 33.94 1 MET B C 1
ATOM 1335 O O . MET B 1 1 ? -63.594 -14.742 -21.203 1 33.94 1 MET B O 1
ATOM 1339 N N . LEU B 1 2 ? -64.312 -14.305 -19.172 1 35.56 2 LEU B N 1
ATOM 1340 C CA . LEU B 1 2 ? -63.656 -13.039 -18.812 1 35.56 2 LEU B CA 1
ATOM 1341 C C . LEU B 1 2 ? -62.25 -13.273 -18.297 1 35.56 2 LEU B C 1
ATOM 1343 O O . LEU B 1 2 ? -62.062 -13.93 -17.281 1 35.56 2 LEU B O 1
ATOM 1347 N N . ARG B 1 3 ? -61.188 -13.445 -19.234 1 41.91 3 ARG B N 1
ATOM 1348 C CA . ARG B 1 3 ? -59.75 -13.578 -19 1 41.91 3 ARG B CA 1
ATOM 1349 C C . ARG B 1 3 ? -59.219 -12.383 -18.219 1 41.91 3 ARG B C 1
ATOM 1351 O O . ARG B 1 3 ? -59.219 -11.258 -18.734 1 41.91 3 ARG B O 1
ATOM 1358 N N . SER B 1 4 ? -59.562 -12.195 -16.938 1 41.62 4 SER B N 1
ATOM 1359 C CA . SER B 1 4 ? -58.969 -11.125 -16.125 1 41.62 4 SER B CA 1
ATOM 1360 C C . SER B 1 4 ? -57.469 -11.242 -16.047 1 41.62 4 SER B C 1
ATOM 1362 O O . SER B 1 4 ? -56.938 -12.266 -15.609 1 41.62 4 SER B O 1
ATOM 1364 N N . LEU B 1 5 ? -56.719 -10.695 -17.031 1 43.12 5 LEU B N 1
ATOM 1365 C CA . LEU B 1 5 ? -55.281 -10.516 -17.047 1 43.12 5 LEU B CA 1
ATOM 1366 C C . LEU B 1 5 ? -54.781 -9.766 -15.805 1 43.12 5 LEU B C 1
ATOM 1368 O O . LEU B 1 5 ? -55.219 -8.625 -15.57 1 43.12 5 LEU B O 1
ATOM 1372 N N . SER B 1 6 ? -54.594 -10.43 -14.672 1 45.34 6 SER B N 1
ATOM 1373 C CA . SER B 1 6 ? -53.969 -9.828 -13.492 1 45.34 6 SER B CA 1
ATOM 1374 C C . SER B 1 6 ? -52.625 -9.242 -13.828 1 45.34 6 SER B C 1
ATOM 1376 O O . SER B 1 6 ? -51.781 -9.906 -14.445 1 45.34 6 SER B O 1
ATOM 1378 N N . THR B 1 7 ? -52.531 -7.902 -13.984 1 47 7 THR B N 1
ATOM 1379 C CA . THR B 1 7 ? -51.344 -7.082 -14.102 1 47 7 THR B CA 1
ATOM 1380 C C . THR B 1 7 ? -50.438 -7.277 -12.891 1 47 7 THR B C 1
ATOM 1382 O O . THR B 1 7 ? -50.844 -7.047 -11.75 1 47 7 THR B O 1
ATOM 1385 N N . PHE B 1 8 ? -49.5 -8.266 -12.867 1 46.16 8 PHE B N 1
ATOM 1386 C CA . PHE B 1 8 ? -48.469 -8.328 -11.844 1 46.16 8 PHE B CA 1
ATOM 1387 C C . PHE B 1 8 ? -47.594 -7.07 -11.867 1 46.16 8 PHE B C 1
ATOM 1389 O O . PHE B 1 8 ? -47.062 -6.703 -12.906 1 46.16 8 PHE B O 1
ATOM 1396 N N . SER B 1 9 ? -47.906 -6.156 -10.969 1 40.53 9 SER B N 1
ATOM 1397 C CA . SER B 1 9 ? -47.062 -5.004 -10.734 1 40.53 9 SER B CA 1
ATOM 1398 C C . SER B 1 9 ? -45.625 -5.438 -10.391 1 40.53 9 SER B C 1
ATOM 1400 O O . SER B 1 9 ? -45.406 -6.215 -9.453 1 40.53 9 SER B O 1
ATOM 1402 N N . LYS B 1 10 ? -44.688 -5.488 -11.367 1 42.06 10 LYS B N 1
ATOM 1403 C CA . LYS B 1 10 ? -43.25 -5.574 -11.133 1 42.06 10 LYS B CA 1
ATOM 1404 C C . LYS B 1 10 ? -42.781 -4.484 -10.164 1 42.06 10 LYS B C 1
ATOM 1406 O O . LYS B 1 10 ? -42.906 -3.293 -10.469 1 42.06 10 LYS B O 1
ATOM 1411 N N . SER B 1 11 ? 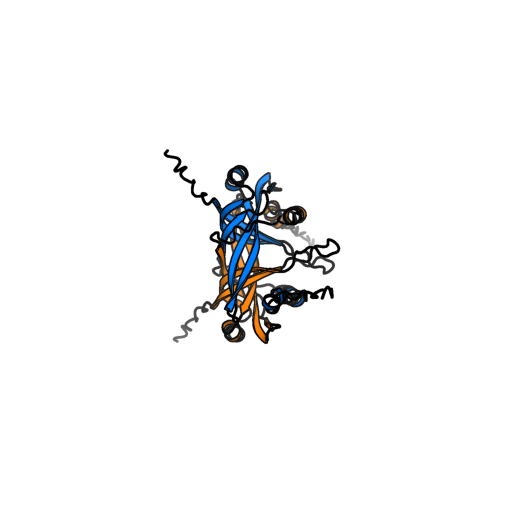-42.812 -4.762 -8.828 1 39.47 11 SER B N 1
ATOM 1412 C CA . SER B 1 11 ? -42.125 -3.896 -7.875 1 39.47 11 SER B CA 1
ATOM 1413 C C . SER B 1 11 ? -40.656 -3.736 -8.242 1 39.47 11 SER B C 1
ATOM 1415 O O . SER B 1 11 ? -39.938 -4.727 -8.383 1 39.47 11 SER B O 1
ATOM 1417 N N . THR B 1 12 ? -40.312 -2.762 -9.031 1 39 12 THR B N 1
ATOM 1418 C CA . THR B 1 12 ? -38.906 -2.371 -9.234 1 39 12 THR B CA 1
ATOM 1419 C C . THR B 1 12 ? -38.219 -2.119 -7.902 1 39 12 THR B C 1
ATOM 1421 O O . THR B 1 12 ? -38.594 -1.202 -7.168 1 39 12 THR B O 1
ATOM 1424 N N . VAL B 1 13 ? -37.719 -3.188 -7.297 1 36.59 13 VAL B N 1
ATOM 1425 C CA . VAL B 1 13 ? -36.781 -2.979 -6.199 1 36.59 13 VAL B CA 1
ATOM 1426 C C . VAL B 1 13 ? -35.688 -2.023 -6.641 1 36.59 13 VAL B C 1
ATOM 1428 O O . VAL B 1 13 ? -34.969 -2.303 -7.598 1 36.59 13 VAL B O 1
ATOM 1431 N N . ARG B 1 14 ? -35.875 -0.724 -6.426 1 33.66 14 ARG B N 1
ATOM 1432 C CA . ARG B 1 14 ? -34.812 0.261 -6.52 1 33.66 14 ARG B CA 1
ATOM 1433 C C . ARG B 1 14 ? -33.594 -0.163 -5.691 1 33.66 14 ARG B C 1
ATOM 1435 O O . ARG B 1 14 ? -33.656 -0.153 -4.461 1 33.66 14 ARG B O 1
ATOM 1442 N N . CYS B 1 15 ? -32.844 -1.096 -6.258 1 33.12 15 CYS B N 1
ATOM 1443 C CA . CYS B 1 15 ? -31.516 -1.285 -5.68 1 33.12 15 CYS B CA 1
ATOM 1444 C C . CYS B 1 15 ? -30.797 0.049 -5.52 1 33.12 15 CYS B C 1
ATOM 1446 O O . CYS B 1 15 ? -30.391 0.667 -6.508 1 33.12 15 CYS B O 1
ATOM 1448 N N . MET B 1 16 ? -31.25 0.887 -4.586 1 33.66 16 MET B N 1
ATOM 1449 C CA . MET B 1 16 ? -30.438 2.057 -4.254 1 33.66 16 MET B CA 1
ATOM 1450 C C . MET B 1 16 ? -28.984 1.669 -4.055 1 33.66 16 MET B C 1
ATOM 1452 O O . MET B 1 16 ? -28.672 0.775 -3.264 1 33.66 16 MET B O 1
ATOM 1456 N N . SER B 1 17 ? -28.172 1.893 -5.055 1 33.91 17 SER B N 1
ATOM 1457 C CA . SER B 1 17 ? -26.719 1.741 -5.098 1 33.91 17 SER B CA 1
ATOM 1458 C C . SER B 1 17 ? -26.062 2.299 -3.838 1 33.91 17 SER B C 1
ATOM 1460 O O . SER B 1 17 ? -26.141 3.5 -3.572 1 33.91 17 SER B O 1
ATOM 1462 N N . LEU B 1 18 ? -26.094 1.546 -2.771 1 35.44 18 LEU B N 1
ATOM 1463 C CA . LEU B 1 18 ? -25.328 1.693 -1.539 1 35.44 18 LEU B CA 1
ATOM 1464 C C . LEU B 1 18 ? -23.891 2.072 -1.84 1 35.44 18 LEU B C 1
ATOM 1466 O O . LEU B 1 18 ? -23.078 2.238 -0.921 1 35.44 18 LEU B O 1
ATOM 1470 N N . THR B 1 19 ? -23.453 2.068 -3.074 1 38.81 19 THR B N 1
ATOM 1471 C CA . THR B 1 19 ? -22.062 2.396 -3.373 1 38.81 19 THR B CA 1
ATOM 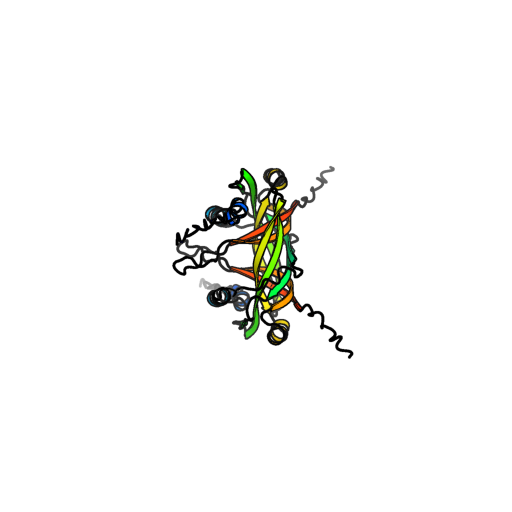1472 C C . THR B 1 19 ? -21.75 3.838 -2.982 1 38.81 19 THR B C 1
ATOM 1474 O O . THR B 1 19 ? -20.594 4.223 -2.889 1 38.81 19 THR B O 1
ATOM 1477 N N . SER B 1 20 ? -22.75 4.641 -2.676 1 37.91 20 SER B N 1
ATOM 1478 C CA . SER B 1 20 ? -22.547 6.086 -2.604 1 37.91 20 SER B CA 1
ATOM 1479 C C . SER B 1 20 ? -21.812 6.477 -1.331 1 37.91 20 SER B C 1
ATOM 1481 O O . SER B 1 20 ? -20.969 7.387 -1.348 1 37.91 20 SER B O 1
ATOM 1483 N N . LYS B 1 21 ? -22.141 5.832 -0.215 1 40.78 21 LYS B N 1
ATOM 1484 C CA . LYS B 1 21 ? -21.703 6.402 1.059 1 40.78 21 LYS B CA 1
ATOM 1485 C C . LYS B 1 21 ? -20.219 6.18 1.288 1 40.78 21 LYS B C 1
ATOM 1487 O O . LYS B 1 21 ? -19.547 7.023 1.882 1 40.78 21 LYS B O 1
ATOM 1492 N N . LEU B 1 22 ? -19.688 5.078 1.048 1 39.78 22 LEU B N 1
ATOM 1493 C CA . LEU B 1 22 ? -18.25 4.891 1.216 1 39.78 22 LEU B CA 1
ATOM 1494 C C . LEU B 1 22 ? -17.469 5.875 0.352 1 39.78 22 LEU B C 1
ATOM 1496 O O . LEU B 1 22 ? -16.328 6.203 0.66 1 39.78 22 LEU B O 1
ATOM 1500 N N . ALA B 1 23 ? -18.172 6.312 -0.741 1 40.59 23 ALA B N 1
ATOM 1501 C CA . ALA B 1 23 ? -17.641 7.348 -1.625 1 40.59 23 ALA B CA 1
ATOM 1502 C C . ALA B 1 23 ? -17.484 8.672 -0.889 1 40.59 23 ALA B C 1
ATOM 1504 O O . ALA B 1 23 ? -16.594 9.469 -1.199 1 40.59 23 ALA B O 1
ATOM 1505 N N . ALA B 1 24 ? -18.234 8.812 0.165 1 42.03 24 ALA B N 1
ATOM 1506 C CA . ALA B 1 24 ? -18.359 10.133 0.791 1 42.03 24 ALA B CA 1
ATOM 1507 C C . ALA B 1 24 ? -17.078 10.492 1.554 1 42.03 24 ALA B C 1
ATOM 1509 O O . ALA B 1 24 ? -16.812 11.672 1.787 1 42.03 24 ALA B O 1
ATOM 1510 N N . GLU B 1 25 ? -16.375 9.445 1.931 1 46.53 25 GLU B N 1
ATOM 1511 C CA . GLU B 1 25 ? -15.273 9.773 2.82 1 46.53 25 GLU B CA 1
ATOM 1512 C C . GLU B 1 25 ? -13.945 9.758 2.07 1 46.53 25 GLU B C 1
ATOM 1514 O O . GLU B 1 25 ? -12.875 9.711 2.689 1 46.53 25 GLU B O 1
ATOM 1519 N N . GLN B 1 26 ? -14.016 9.68 0.728 1 48.97 26 GLN B N 1
ATOM 1520 C CA . GLN B 1 26 ? -12.719 9.547 0.076 1 48.97 26 GLN B CA 1
ATOM 1521 C C . GLN B 1 26 ? -12.18 10.906 -0.368 1 48.97 26 GLN B C 1
ATOM 1523 O O . GLN B 1 26 ? -12.953 11.797 -0.725 1 48.97 26 GLN B O 1
ATOM 1528 N N . PRO B 1 27 ? -10.891 11.195 -0.077 1 47.31 27 PRO B N 1
ATOM 1529 C CA . PRO B 1 27 ? -10.328 12.414 -0.655 1 47.31 27 PRO B CA 1
ATOM 1530 C C . PRO B 1 27 ? -10.469 12.469 -2.176 1 47.31 27 PRO B C 1
ATOM 1532 O O . PRO B 1 27 ? -10.477 11.43 -2.834 1 47.31 27 PRO B O 1
ATOM 1535 N N . SER B 1 28 ? -10.859 13.633 -2.674 1 53.44 28 SER B N 1
ATOM 1536 C CA . SER B 1 28 ? -10.938 13.812 -4.121 1 53.44 28 SER B CA 1
ATOM 1537 C C . SER B 1 28 ? -9.562 13.688 -4.77 1 53.44 28 SER B C 1
ATOM 1539 O O . SER B 1 28 ? -8.539 13.789 -4.09 1 53.44 28 SER B O 1
ATOM 1541 N N . LYS B 1 29 ? -9.5 13.367 -6.117 1 56.56 29 LYS B N 1
ATOM 1542 C CA . LYS B 1 29 ? -8.273 13.328 -6.902 1 56.56 29 LYS B CA 1
ATOM 1543 C C . LYS B 1 29 ? -7.465 14.609 -6.723 1 56.56 29 LYS B C 1
ATOM 1545 O O . LYS B 1 29 ? -6.238 14.562 -6.582 1 56.56 29 LYS B O 1
ATOM 1550 N N . GLN B 1 30 ? -8.156 15.758 -6.926 1 55.59 30 GLN B N 1
ATOM 1551 C CA . GLN B 1 30 ? -7.496 17.047 -6.809 1 55.59 30 GLN B CA 1
ATOM 1552 C C . GLN B 1 30 ? -6.801 17.188 -5.461 1 55.59 30 GLN B C 1
ATOM 1554 O O . GLN B 1 30 ? -5.699 17.734 -5.379 1 55.59 30 GLN B O 1
ATOM 1559 N N . GLU B 1 31 ? -7.473 16.688 -4.473 1 54.56 31 GLU B N 1
ATOM 1560 C CA . GLU B 1 31 ? -6.895 16.781 -3.133 1 54.56 31 GLU B CA 1
ATOM 1561 C C . GLU B 1 31 ? -5.605 15.969 -3.031 1 54.56 31 GLU B C 1
ATOM 1563 O O . GLU B 1 31 ? -4.633 16.422 -2.424 1 54.56 31 GLU B O 1
ATOM 1568 N N . VAL B 1 32 ? -5.629 14.836 -3.6 1 54.81 32 VAL B N 1
ATOM 1569 C CA . VAL B 1 32 ? -4.441 13.992 -3.609 1 54.81 32 VAL B CA 1
ATOM 1570 C C . VAL B 1 32 ? -3.332 14.672 -4.41 1 54.81 32 VAL B C 1
ATOM 1572 O O . VAL B 1 32 ? -2.174 14.68 -3.99 1 54.81 32 VAL B O 1
ATOM 1575 N N . ASP B 1 33 ? -3.742 15.164 -5.531 1 54.38 33 ASP B N 1
ATOM 1576 C CA . ASP B 1 33 ? -2.775 15.852 -6.383 1 54.38 33 ASP B CA 1
ATOM 1577 C C . ASP B 1 33 ? -2.111 17 -5.637 1 54.38 33 ASP B C 1
ATOM 1579 O O . ASP B 1 33 ? -0.912 17.25 -5.789 1 54.38 33 ASP B O 1
ATOM 1583 N N . ASP B 1 34 ? -2.922 17.719 -4.957 1 54.06 34 ASP B N 1
ATOM 1584 C CA . ASP B 1 34 ? -2.408 18.859 -4.199 1 54.06 34 ASP B CA 1
ATOM 1585 C C . ASP B 1 34 ? -1.37 18.406 -3.174 1 54.06 34 ASP B C 1
ATOM 1587 O O . ASP B 1 34 ? -0.418 19.141 -2.885 1 54.06 34 ASP B O 1
ATOM 1591 N N . LEU B 1 35 ? -1.562 17.266 -2.68 1 53 35 LEU B N 1
ATOM 1592 C CA . LEU B 1 35 ? -0.635 16.719 -1.699 1 53 35 LEU B CA 1
ATOM 1593 C C . LEU B 1 35 ? 0.726 16.438 -2.332 1 53 35 LEU B C 1
ATOM 1595 O O . LEU B 1 35 ? 1.751 16.469 -1.649 1 53 35 LEU B O 1
ATOM 1599 N N . PHE B 1 36 ? 0.736 16.219 -3.666 1 52.69 36 PHE B N 1
ATOM 1600 C CA . PHE B 1 36 ? 1.979 15.852 -4.336 1 52.69 36 PHE B CA 1
ATOM 1601 C C . PHE B 1 36 ? 2.576 17.047 -5.066 1 52.69 36 PHE B C 1
ATOM 1603 O O . PHE B 1 36 ? 3.643 16.938 -5.672 1 52.69 36 PHE B O 1
ATOM 1610 N N . ALA B 1 37 ? 1.831 18.062 -5.27 1 47 37 ALA B N 1
ATOM 1611 C CA . ALA B 1 37 ? 2.291 19.234 -6.012 1 47 37 ALA B CA 1
ATOM 1612 C C . ALA B 1 37 ? 3.525 19.844 -5.359 1 47 37 ALA B C 1
ATOM 1614 O O . ALA B 1 37 ? 4.375 20.422 -6.039 1 47 37 ALA B O 1
ATOM 1615 N N . GLU B 1 38 ? 3.621 19.984 -4.113 1 46.38 38 GLU B N 1
ATOM 1616 C CA . GLU B 1 38 ? 4.805 20.609 -3.537 1 46.38 38 GLU B CA 1
ATOM 1617 C C . GLU B 1 38 ? 5.969 19.625 -3.455 1 46.38 38 GLU B C 1
ATOM 1619 O O . GLU B 1 38 ? 5.793 18.484 -3.029 1 46.38 38 GLU B O 1
ATOM 1624 N N . LYS B 1 39 ? 6.973 19.844 -4.395 1 46.59 39 LYS B N 1
ATOM 1625 C CA . LYS B 1 39 ? 8.234 19.109 -4.266 1 46.59 39 LYS B CA 1
ATOM 1626 C C . LYS B 1 39 ? 8.727 19.125 -2.822 1 46.59 39 LYS B C 1
ATOM 1628 O O . LYS B 1 39 ? 8.766 20.188 -2.184 1 46.59 39 LYS B O 1
ATOM 1633 N N . PRO B 1 40 ? 8.688 17.938 -2.188 1 45.5 40 PRO B N 1
ATOM 1634 C CA . PRO B 1 40 ? 9.281 18.094 -0.856 1 45.5 40 PRO B CA 1
ATOM 1635 C C . PRO B 1 40 ? 10.547 18.938 -0.868 1 45.5 40 PRO B C 1
ATOM 1637 O O . PRO B 1 40 ? 11.375 18.812 -1.777 1 45.5 40 PRO B O 1
ATOM 1640 N N . ALA B 1 41 ? 10.484 20.078 -0.555 1 41.59 41 ALA B N 1
ATOM 1641 C CA . ALA B 1 41 ? 11.75 20.781 -0.383 1 41.59 41 ALA B CA 1
ATOM 1642 C C . ALA B 1 41 ? 12.867 19.828 0.027 1 41.59 41 ALA B C 1
ATOM 1644 O O . ALA B 1 41 ? 12.602 18.719 0.509 1 41.59 41 ALA B O 1
ATOM 1645 N N . HIS B 1 42 ? 14.094 20.125 -0.35 1 43.09 42 HIS B N 1
ATOM 1646 C CA . HIS B 1 42 ? 15.281 19.406 0.082 1 43.09 42 HIS B CA 1
ATOM 1647 C C . HIS B 1 42 ? 15.078 18.766 1.452 1 43.09 42 HIS B C 1
ATOM 1649 O O . HIS B 1 42 ? 15.078 19.469 2.471 1 43.09 42 HIS B O 1
ATOM 1655 N N . GLN B 1 43 ? 14.055 17.969 1.584 1 47.38 43 GLN B N 1
ATOM 1656 C CA . GLN B 1 43 ? 13.742 17.25 2.812 1 47.38 43 GLN B CA 1
ATOM 1657 C C . GLN B 1 43 ? 15.016 16.812 3.531 1 47.38 43 GLN B C 1
ATOM 1659 O O . GLN B 1 43 ? 15.867 16.141 2.943 1 47.38 43 GLN B O 1
ATOM 1664 N N . GLN B 1 44 ? 15.578 17.641 4.219 1 47.5 44 GLN B N 1
ATOM 1665 C CA . GLN B 1 44 ? 16.594 17.078 5.102 1 47.5 44 GLN B CA 1
ATOM 1666 C C . GLN B 1 44 ? 16.188 15.719 5.633 1 47.5 44 GLN B C 1
ATOM 1668 O O . GLN B 1 44 ? 15.266 15.617 6.453 1 47.5 44 GLN B O 1
ATOM 1673 N N . GLU B 1 45 ? 16.125 14.797 4.73 1 53.94 45 GLU B N 1
ATOM 1674 C CA . GLU B 1 45 ? 15.938 13.406 5.133 1 53.94 45 GLU B CA 1
ATOM 1675 C C . GLU B 1 45 ? 16.672 13.109 6.438 1 53.94 45 GLU B C 1
ATOM 1677 O O . GLU B 1 45 ? 17.875 13.375 6.559 1 53.94 45 GLU B O 1
ATOM 1682 N N . ARG B 1 46 ? 15.992 13.297 7.461 1 59.59 46 ARG B N 1
ATOM 1683 C CA . ARG B 1 46 ? 16.672 12.781 8.648 1 59.59 46 ARG B CA 1
ATOM 1684 C C . ARG B 1 46 ? 17.047 11.312 8.461 1 59.59 46 ARG B C 1
ATOM 1686 O O . ARG B 1 46 ? 16.406 10.422 9.023 1 59.59 46 ARG B O 1
ATOM 1693 N N . ARG B 1 47 ? 17.906 11.07 7.395 1 58.31 47 ARG B N 1
ATOM 1694 C CA . ARG B 1 47 ? 18.328 9.789 6.848 1 58.31 47 ARG B CA 1
ATOM 1695 C C . ARG B 1 47 ? 18.578 8.773 7.957 1 58.31 47 ARG B C 1
ATOM 1697 O O . ARG B 1 47 ? 18.438 7.566 7.746 1 58.31 47 ARG B O 1
ATOM 1704 N N . HIS B 1 48 ? 18.562 9.312 9.219 1 68.31 48 HIS B N 1
ATOM 1705 C CA . HIS B 1 48 ? 19.031 8.359 10.211 1 68.31 48 HIS B CA 1
ATOM 1706 C C . HIS B 1 48 ? 17.922 7.996 11.195 1 68.31 48 HIS B C 1
ATOM 1708 O O . HIS B 1 48 ? 18.141 7.227 12.133 1 68.31 48 HIS B O 1
ATOM 1714 N N . ALA B 1 49 ? 16.734 8.461 10.844 1 83.88 49 ALA B N 1
ATOM 1715 C CA . ALA B 1 49 ? 15.68 8.117 11.789 1 83.88 49 ALA B CA 1
ATOM 1716 C C . ALA B 1 49 ? 15.055 6.766 11.453 1 83.88 49 ALA B C 1
ATOM 1718 O O . ALA B 1 49 ? 15.023 6.359 10.289 1 83.88 49 ALA B O 1
ATOM 1719 N N . TYR B 1 50 ? 14.727 6.098 12.594 1 89.81 50 TYR B N 1
ATOM 1720 C CA . TYR B 1 50 ? 14.102 4.793 12.398 1 89.81 50 TYR B CA 1
ATOM 1721 C C . TYR B 1 50 ? 12.883 4.898 11.484 1 89.81 50 TYR B C 1
ATOM 1723 O O . TYR B 1 50 ? 12.086 5.832 11.609 1 89.81 50 TYR B O 1
ATOM 1731 N N . SER B 1 51 ? 12.75 3.959 10.461 1 95.25 51 SER B N 1
ATOM 1732 C CA . SER B 1 51 ? 11.625 3.898 9.531 1 95.25 51 SER B CA 1
ATOM 1733 C C . SER B 1 51 ? 11.109 2.473 9.383 1 95.25 51 SER B C 1
ATOM 1735 O O . SER B 1 51 ? 11.852 1.512 9.586 1 95.25 51 SER B O 1
ATOM 1737 N N . LEU B 1 52 ? 9.82 2.375 9.227 1 96.38 52 LEU B N 1
ATOM 1738 C CA . LEU B 1 52 ? 9.188 1.086 8.977 1 96.38 52 LEU B CA 1
ATOM 1739 C C . LEU B 1 52 ? 8.18 1.188 7.836 1 96.38 52 LEU B C 1
ATOM 1741 O O . LEU B 1 52 ? 7.414 2.152 7.762 1 96.38 52 LEU B O 1
ATOM 1745 N N . ASN B 1 53 ? 8.289 0.34 6.914 1 97.62 53 ASN B N 1
ATOM 1746 C CA . ASN B 1 53 ? 7.379 0.125 5.797 1 97.62 53 ASN B CA 1
ATOM 1747 C C . ASN B 1 53 ? 7.031 -1.352 5.633 1 97.62 53 ASN B C 1
ATOM 1749 O O . ASN B 1 53 ? 7.781 -2.107 5.012 1 97.62 53 ASN B O 1
ATOM 1753 N N . LYS B 1 54 ? 5.879 -1.72 6.25 1 98.25 54 LYS B N 1
ATOM 1754 C CA . LYS B 1 54 ? 5.527 -3.137 6.297 1 98.25 54 LYS B CA 1
ATOM 1755 C C . LYS B 1 54 ? 4.074 -3.357 5.887 1 98.25 54 LYS B C 1
ATOM 1757 O O . LYS B 1 54 ? 3.18 -2.639 6.336 1 98.25 54 LYS B O 1
ATOM 1762 N N . VAL B 1 55 ? 3.891 -4.324 5 1 98.62 55 VAL B N 1
ATOM 1763 C CA . VAL B 1 55 ? 2.564 -4.742 4.555 1 98.62 55 VAL B CA 1
ATOM 1764 C C . VAL B 1 55 ? 2.367 -6.227 4.84 1 98.62 55 VAL B C 1
ATOM 1766 O O . VAL B 1 55 ? 3.275 -7.035 4.625 1 98.62 55 VAL B O 1
ATOM 1769 N N . GLU B 1 56 ? 1.219 -6.586 5.32 1 98.75 56 GLU B N 1
ATOM 1770 C CA . GLU B 1 56 ? 0.797 -7.973 5.504 1 98.75 56 GLU B CA 1
ATOM 1771 C C . GLU B 1 56 ? -0.566 -8.227 4.867 1 98.75 56 GLU B C 1
ATOM 1773 O O . GLU B 1 56 ? -1.55 -7.566 5.211 1 98.75 56 GLU B O 1
ATOM 1778 N N . LEU B 1 57 ? -0.606 -9.219 4.012 1 98.38 57 LEU B N 1
ATOM 1779 C CA . LEU B 1 57 ? -1.829 -9.539 3.287 1 98.38 57 LEU B CA 1
ATOM 1780 C C . LEU B 1 57 ? -2.156 -11.023 3.412 1 98.38 57 LEU B C 1
ATOM 1782 O O . LEU B 1 57 ? -1.254 -11.867 3.426 1 98.38 57 LEU B O 1
ATOM 1786 N N . VAL B 1 58 ? -3.373 -11.312 3.508 1 97.88 58 VAL B N 1
ATOM 1787 C CA . VAL B 1 58 ? -3.926 -12.648 3.289 1 97.88 58 VAL B CA 1
ATOM 1788 C C . VAL B 1 58 ? -5.113 -12.562 2.332 1 97.88 58 VAL B C 1
ATOM 1790 O O . VAL B 1 58 ? -6.062 -11.812 2.574 1 97.88 58 VAL B O 1
ATOM 1793 N N . GLY B 1 59 ? -5.004 -13.242 1.259 1 96.44 59 GLY B N 1
ATOM 1794 C CA . GLY B 1 59 ? -6.051 -13.18 0.252 1 96.44 59 GLY B CA 1
ATOM 1795 C C . GLY B 1 59 ? -5.879 -14.203 -0.855 1 96.44 59 GLY B C 1
ATOM 1796 O O . GLY B 1 59 ? -5.191 -15.211 -0.674 1 96.44 59 GLY B O 1
ATOM 1797 N N . GLY B 1 60 ? -6.648 -13.938 -1.938 1 93.88 60 GLY B N 1
ATOM 1798 C CA . GLY B 1 60 ? -6.633 -14.859 -3.059 1 93.88 60 GLY B CA 1
ATOM 1799 C C . GLY B 1 60 ? -6.059 -14.258 -4.324 1 93.88 60 GLY B C 1
ATOM 1800 O O . GLY B 1 60 ? -6.301 -13.086 -4.625 1 93.88 60 GLY B O 1
ATOM 1801 N N . VAL B 1 61 ? -5.367 -15.117 -5.016 1 94.44 61 VAL B N 1
ATOM 1802 C CA . VAL B 1 61 ? -4.832 -14.688 -6.305 1 94.44 61 VAL B CA 1
ATOM 1803 C C . VAL B 1 61 ? -5.973 -14.5 -7.305 1 94.44 61 VAL B C 1
ATOM 1805 O O . VAL B 1 61 ? -6.816 -15.391 -7.461 1 94.44 61 VAL B O 1
ATOM 1808 N N . ALA B 1 62 ? -6.012 -13.344 -7.902 1 90.94 62 ALA B N 1
ATOM 1809 C CA . ALA B 1 62 ? -7.141 -12.977 -8.758 1 90.94 62 ALA B CA 1
ATOM 1810 C C . ALA B 1 62 ? -6.938 -13.484 -10.18 1 90.94 62 ALA B C 1
ATOM 1812 O O . ALA B 1 62 ? -7.895 -13.914 -10.836 1 90.94 62 ALA B O 1
ATOM 1813 N N . LEU B 1 63 ? -5.75 -13.305 -10.758 1 86.75 63 LEU B N 1
ATOM 1814 C CA . LEU B 1 63 ? -5.395 -13.711 -12.109 1 86.75 63 LEU B CA 1
ATOM 1815 C C . LEU B 1 63 ? -4.125 -14.555 -12.109 1 86.75 63 LEU B C 1
ATOM 1817 O O . LEU B 1 63 ? -3.375 -14.555 -11.125 1 86.75 63 LEU B O 1
ATOM 1821 N N . ASP B 1 64 ? -3.986 -15.203 -13.203 1 87.5 64 ASP B N 1
ATOM 1822 C CA . ASP B 1 64 ? -2.771 -16.016 -13.273 1 87.5 64 ASP B CA 1
ATOM 1823 C C . ASP B 1 64 ? -1.524 -15.133 -13.188 1 87.5 64 ASP B C 1
ATOM 1825 O O . ASP B 1 64 ? -1.441 -14.094 -13.836 1 87.5 64 ASP B O 1
ATOM 1829 N N . PRO B 1 65 ? -0.592 -15.602 -12.398 1 91.38 65 PRO B N 1
ATOM 1830 C CA . PRO B 1 65 ? 0.638 -14.836 -12.211 1 91.38 65 PRO B CA 1
ATOM 1831 C C . PRO B 1 65 ? 1.433 -14.664 -13.5 1 91.38 65 PRO B C 1
ATOM 1833 O O . PRO B 1 65 ? 1.336 -15.5 -14.406 1 91.38 65 PRO B O 1
ATOM 1836 N N . MET B 1 66 ? 2.166 -13.586 -13.562 1 90.38 66 MET B N 1
ATOM 1837 C CA . MET B 1 66 ? 3.051 -13.297 -14.68 1 90.38 66 MET B CA 1
ATOM 1838 C C . MET B 1 66 ? 4.512 -13.453 -14.281 1 90.38 66 MET B C 1
ATOM 1840 O O . MET B 1 66 ? 4.992 -12.758 -13.383 1 90.38 66 MET B O 1
ATOM 1844 N N . PHE B 1 67 ? 5.109 -14.453 -14.914 1 89.75 67 PHE B N 1
ATOM 1845 C CA . PHE B 1 67 ? 6.535 -14.68 -14.695 1 89.75 67 PHE B CA 1
ATOM 1846 C C . PHE B 1 67 ? 7.367 -13.922 -15.727 1 89.75 67 PHE B C 1
ATOM 1848 O O . PHE B 1 67 ? 7.25 -14.164 -16.922 1 89.75 67 PHE B O 1
ATOM 1855 N N . LYS B 1 68 ? 8.172 -12.992 -15.23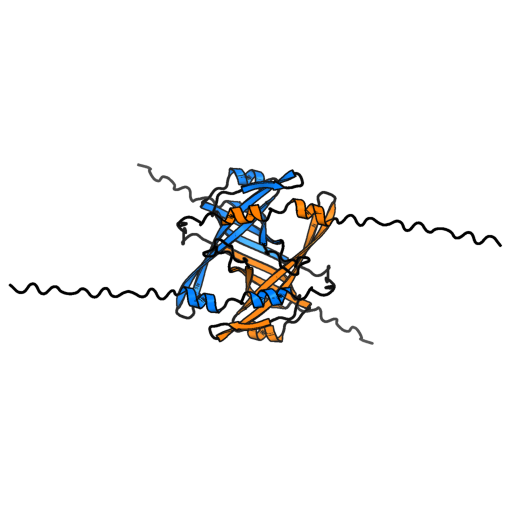4 1 86.62 68 LYS B N 1
ATOM 1856 C CA . LYS B 1 68 ? 8.922 -12.125 -16.125 1 86.62 68 LYS B CA 1
ATOM 1857 C C . LYS B 1 68 ? 10.406 -12.086 -15.75 1 86.62 68 LYS B C 1
ATOM 1859 O O . LYS B 1 68 ? 10.805 -12.68 -14.742 1 86.62 68 LYS B O 1
ATOM 1864 N N . GLU B 1 69 ? 11.188 -11.516 -16.688 1 82.19 69 GLU B N 1
ATOM 1865 C CA . GLU B 1 69 ? 12.609 -11.305 -16.438 1 82.19 69 GLU B CA 1
ATOM 1866 C C . GLU B 1 69 ? 12.945 -9.82 -16.359 1 82.19 69 GLU B C 1
ATOM 1868 O O . GLU B 1 69 ? 12.547 -9.047 -17.234 1 82.19 69 GLU B O 1
ATOM 1873 N N . ALA B 1 70 ? 13.555 -9.508 -15.273 1 77 70 ALA B N 1
ATOM 1874 C CA . ALA B 1 70 ? 13.953 -8.109 -15.094 1 77 70 ALA B CA 1
ATOM 1875 C C . ALA B 1 70 ? 15.078 -7.734 -16.047 1 77 70 ALA B C 1
ATOM 1877 O O . ALA B 1 70 ? 15.641 -8.602 -16.734 1 77 70 ALA B O 1
ATOM 1878 N N . LYS B 1 71 ? 15.305 -6.383 -16.219 1 71.5 71 LYS B N 1
ATOM 1879 C CA . LYS B 1 71 ? 16.344 -5.879 -17.109 1 71.5 71 LYS B CA 1
ATOM 1880 C C . LYS B 1 71 ? 17.703 -6.449 -16.75 1 71.5 71 LYS B C 1
ATOM 1882 O O . LYS B 1 71 ? 18.562 -6.637 -17.625 1 71.5 71 LYS B O 1
ATOM 1887 N N . ASN B 1 72 ? 17.922 -6.715 -15.453 1 69.5 72 ASN B N 1
ATOM 1888 C CA . ASN B 1 72 ? 19.203 -7.258 -14.992 1 69.5 72 ASN B CA 1
ATOM 1889 C C . ASN B 1 72 ? 19.266 -8.773 -15.172 1 69.5 72 ASN B C 1
ATOM 1891 O O . ASN B 1 72 ? 20.219 -9.414 -14.719 1 69.5 72 ASN B O 1
ATOM 1895 N N . GLY B 1 73 ? 18.219 -9.336 -15.719 1 75.56 73 GLY B N 1
ATOM 1896 C CA . GLY B 1 73 ? 18.203 -10.758 -16 1 75.56 73 GLY B CA 1
ATOM 1897 C C . GLY B 1 73 ? 17.594 -11.586 -14.875 1 75.56 73 GLY B C 1
ATOM 1898 O O . GLY B 1 73 ? 17.453 -12.805 -15.008 1 75.56 73 GLY B O 1
ATOM 1899 N N . LYS B 1 74 ? 17.312 -10.922 -13.828 1 79.31 74 LYS B N 1
ATOM 1900 C CA . LYS B 1 74 ? 16.75 -11.664 -12.703 1 79.31 74 LYS B CA 1
ATOM 1901 C C . LYS B 1 74 ? 15.25 -11.867 -12.859 1 79.31 74 LYS B C 1
ATOM 1903 O O . LYS B 1 74 ? 14.531 -10.945 -13.266 1 79.31 74 LYS B O 1
ATOM 1908 N N . PRO B 1 75 ? 14.891 -13.094 -12.562 1 85.12 75 PRO B N 1
ATOM 1909 C CA . PRO B 1 75 ? 13.461 -13.391 -12.695 1 85.12 75 PRO B CA 1
ATOM 1910 C C . PRO B 1 75 ? 12.617 -12.719 -11.617 1 85.12 75 PRO B C 1
ATOM 1912 O O . PRO B 1 75 ? 13.094 -12.5 -10.5 1 85.12 75 PRO B O 1
ATOM 1915 N N . TYR B 1 76 ? 11.398 -12.352 -11.961 1 89.75 76 TYR B N 1
ATOM 1916 C CA . TYR B 1 76 ? 10.445 -11.883 -10.961 1 89.75 76 TYR B CA 1
ATOM 1917 C C . TYR B 1 76 ? 9.031 -12.305 -11.32 1 89.75 76 TYR B C 1
ATOM 1919 O O . TYR B 1 76 ? 8.75 -12.648 -12.469 1 89.75 76 TYR B O 1
ATOM 1927 N N . LEU B 1 77 ? 8.211 -12.414 -10.312 1 92.81 77 LEU B N 1
ATOM 1928 C CA . LEU B 1 77 ? 6.816 -12.812 -10.43 1 92.81 77 LEU B CA 1
ATOM 1929 C C . LEU B 1 77 ? 5.887 -11.672 -10.039 1 92.81 77 LEU B C 1
ATOM 1931 O O . LEU B 1 77 ? 6.113 -11 -9.031 1 92.81 77 LEU B O 1
ATOM 1935 N N . LEU B 1 78 ? 4.934 -11.453 -10.953 1 92.5 78 LEU B N 1
ATOM 1936 C CA . LEU B 1 78 ? 3.91 -10.445 -10.703 1 92.5 78 LEU B CA 1
ATOM 1937 C C . LEU B 1 78 ? 2.523 -11.078 -10.656 1 92.5 78 LEU B C 1
ATOM 1939 O O . LEU B 1 78 ? 2.16 -11.859 -11.539 1 92.5 78 LEU B O 1
ATOM 1943 N N . PHE B 1 79 ? 1.733 -10.734 -9.602 1 93.31 79 PHE B N 1
ATOM 1944 C CA . PHE B 1 79 ? 0.36 -11.227 -9.562 1 93.31 79 PHE B CA 1
ATOM 1945 C C . PHE B 1 79 ? -0.528 -10.281 -8.766 1 93.31 79 PHE B C 1
ATOM 1947 O O . PHE B 1 79 ? -0.031 -9.445 -8 1 93.31 79 PHE B O 1
ATOM 1954 N N . ASN B 1 80 ? -1.806 -10.414 -8.969 1 94.5 80 ASN B N 1
ATOM 1955 C CA . ASN B 1 80 ? -2.799 -9.672 -8.203 1 94.5 80 ASN B CA 1
ATOM 1956 C C . ASN B 1 80 ? -3.418 -10.539 -7.105 1 94.5 80 ASN B C 1
ATOM 1958 O O . ASN B 1 80 ? -3.67 -11.727 -7.316 1 94.5 80 ASN B O 1
ATOM 1962 N N . MET B 1 81 ? -3.621 -9.875 -6.074 1 95.44 81 MET B N 1
ATOM 1963 C CA . MET B 1 81 ? -4.246 -10.547 -4.934 1 95.44 81 MET B CA 1
ATOM 1964 C C . MET B 1 81 ? -5.426 -9.734 -4.41 1 95.44 81 MET B C 1
ATOM 1966 O O . MET B 1 81 ? -5.332 -8.516 -4.27 1 95.44 81 MET B O 1
ATOM 1970 N N . ILE B 1 82 ? -6.508 -10.477 -4.168 1 95.19 82 ILE B N 1
ATOM 1971 C CA . ILE B 1 82 ? -7.695 -9.805 -3.645 1 95.19 82 ILE B CA 1
ATOM 1972 C C . ILE B 1 82 ? -7.797 -10.039 -2.139 1 95.19 82 ILE B C 1
ATOM 1974 O O . ILE B 1 82 ? -7.637 -11.164 -1.663 1 95.19 82 ILE B O 1
ATOM 1978 N N . THR B 1 83 ? -7.973 -9 -1.405 1 95.69 83 THR B N 1
ATOM 1979 C CA . THR B 1 83 ? -8.344 -9.078 0.004 1 95.69 83 THR B CA 1
ATOM 1980 C C . THR B 1 83 ? -9.727 -8.492 0.232 1 95.69 83 THR B C 1
ATOM 1982 O O . THR B 1 83 ? -10.102 -7.504 -0.41 1 95.69 83 THR B O 1
ATOM 1985 N N . ASN B 1 84 ? -10.414 -9.133 1.129 1 92 84 ASN B N 1
ATOM 1986 C CA . ASN B 1 84 ? -11.766 -8.695 1.463 1 92 84 ASN B CA 1
ATOM 1987 C C . ASN B 1 84 ? -11.875 -8.266 2.922 1 92 84 ASN B C 1
ATOM 1989 O O . ASN B 1 84 ? -11.289 -8.891 3.805 1 92 84 ASN B O 1
ATOM 1993 N N . SER B 1 85 ? -12.461 -7.141 3.068 1 84.62 85 SER B N 1
ATOM 1994 C CA . SER B 1 85 ? -12.719 -6.66 4.422 1 84.62 85 SER B CA 1
ATOM 1995 C C . SER B 1 85 ? -14.188 -6.266 4.598 1 84.62 85 SER B C 1
ATOM 1997 O O . SER B 1 85 ? -14.844 -5.863 3.635 1 84.62 85 SER B O 1
ATOM 1999 N N . GLN B 1 86 ? -14.672 -6.594 5.801 1 80.38 86 GLN B N 1
ATOM 2000 C CA . GLN B 1 86 ? -16.031 -6.199 6.152 1 80.38 86 GLN B CA 1
ATOM 2001 C C . GLN B 1 86 ? -16.031 -5.156 7.27 1 80.38 86 GLN B C 1
ATOM 2003 O O . GLN B 1 86 ? -15.242 -5.25 8.211 1 80.38 86 GLN B O 1
ATOM 2008 N N . TYR B 1 87 ? -16.734 -4.09 7 1 72.25 87 TYR B N 1
ATOM 2009 C CA . TYR B 1 87 ? -16.875 -3.066 8.031 1 72.25 87 TYR B CA 1
ATOM 2010 C C . TYR B 1 87 ? -18.328 -2.744 8.297 1 72.25 87 TYR B C 1
ATOM 2012 O O . TYR B 1 87 ? -19.156 -2.799 7.387 1 72.25 87 TYR B O 1
ATOM 2020 N N . LYS B 1 88 ? -18.562 -2.605 9.57 1 74.06 88 LYS B N 1
ATOM 2021 C CA . LYS B 1 88 ? -19.922 -2.213 9.977 1 74.06 88 LYS B CA 1
ATOM 2022 C C . LYS B 1 88 ? -20.094 -0.698 9.906 1 74.06 88 LYS B C 1
ATOM 2024 O O . LYS B 1 88 ? -19.281 0.051 10.453 1 74.06 88 LYS B O 1
ATOM 2029 N N . GLN B 1 89 ? -21.031 -0.31 9.094 1 69.62 89 GLN B N 1
ATOM 2030 C CA . GLN B 1 89 ? -21.344 1.114 8.992 1 69.62 89 GLN B CA 1
ATOM 2031 C C . GLN B 1 89 ? -22.188 1.58 10.172 1 69.62 89 GLN B C 1
ATOM 2033 O O . GLN B 1 89 ? -22.656 0.763 10.969 1 69.62 89 GLN B O 1
ATOM 2038 N N . GLN B 1 90 ? -22.156 2.871 10.352 1 67.44 90 GLN B N 1
ATOM 2039 C CA . GLN B 1 90 ? -22.906 3.467 11.453 1 67.44 90 GLN B CA 1
ATOM 2040 C C . GLN B 1 90 ? -24.359 3.021 11.422 1 67.44 90 GLN B C 1
ATOM 2042 O O . GLN B 1 90 ? -25 2.9 12.469 1 67.44 90 GLN B O 1
ATOM 2047 N N . ASP B 1 91 ? -24.844 2.834 10.227 1 68.5 91 ASP B N 1
ATOM 2048 C CA . ASP B 1 91 ? -26.234 2.461 10.078 1 68.5 91 ASP B CA 1
ATOM 2049 C C . ASP B 1 91 ? -26.453 0.982 10.398 1 68.5 91 ASP B C 1
ATOM 2051 O O . ASP B 1 91 ? -27.578 0.491 10.359 1 68.5 91 ASP B O 1
ATOM 2055 N N . GLY B 1 92 ? -25.344 0.354 10.766 1 74.06 92 GLY B N 1
ATOM 2056 C CA . GLY B 1 92 ? -25.438 -1.053 11.125 1 74.06 92 GLY B CA 1
ATOM 2057 C C . GLY B 1 92 ? -25.219 -1.983 9.945 1 74.06 92 GLY B C 1
ATOM 2058 O O . GLY B 1 92 ? -25.078 -3.195 10.125 1 74.06 92 GLY B O 1
ATOM 2059 N N . ASN B 1 93 ? -25.281 -1.35 8.773 1 78.31 93 ASN B N 1
ATOM 2060 C CA . ASN B 1 93 ? -25.094 -2.164 7.582 1 78.31 93 ASN B CA 1
ATOM 2061 C C . ASN B 1 93 ? -23.625 -2.553 7.402 1 78.31 93 ASN B C 1
ATOM 2063 O O . ASN B 1 93 ? -22.734 -1.78 7.742 1 78.31 93 ASN B O 1
ATOM 2067 N N . VAL B 1 94 ? -23.5 -3.822 7.109 1 78.44 94 VAL B N 1
ATOM 2068 C CA . VAL B 1 94 ? -22.156 -4.324 6.852 1 78.44 94 VAL B CA 1
ATOM 2069 C C . VAL B 1 94 ? -21.781 -4.074 5.395 1 78.44 94 VAL B C 1
ATOM 2071 O O . VAL B 1 94 ? -22.516 -4.438 4.48 1 78.44 94 VAL B O 1
ATOM 2074 N N . VAL B 1 95 ? -20.766 -3.334 5.238 1 78 95 VAL B N 1
ATOM 2075 C CA . VAL B 1 95 ? -20.281 -3.057 3.893 1 78 95 VAL B CA 1
ATOM 2076 C C . VAL B 1 95 ? -19.016 -3.871 3.625 1 78 95 VAL B C 1
ATOM 2078 O O . VAL B 1 95 ? -18.141 -3.975 4.488 1 78 95 VAL B O 1
ATOM 2081 N N . GLU B 1 96 ? -19.062 -4.496 2.465 1 81.69 96 GLU B N 1
ATOM 2082 C CA . GLU B 1 96 ? -17.906 -5.281 2.045 1 81.69 96 GLU B CA 1
ATOM 2083 C C . GLU B 1 96 ? -17.031 -4.488 1.091 1 81.69 96 GLU B C 1
ATOM 2085 O O . GLU B 1 96 ? -17.516 -3.807 0.193 1 81.69 96 GLU B O 1
ATOM 2090 N N . GLN B 1 97 ? -15.781 -4.539 1.406 1 85.75 97 GLN B N 1
ATOM 2091 C CA . GLN B 1 97 ? -14.805 -3.877 0.552 1 85.75 97 GLN B CA 1
ATOM 2092 C C . GLN B 1 97 ? -13.742 -4.859 0.065 1 85.75 97 GLN B C 1
ATOM 2094 O O . GLN B 1 97 ? -13.18 -5.621 0.857 1 85.75 97 GLN B O 1
ATOM 2099 N N . SER B 1 98 ? -13.578 -4.824 -1.272 1 91.56 98 SER B N 1
ATOM 2100 C CA . SER B 1 98 ? -12.547 -5.66 -1.88 1 91.56 98 SER B CA 1
ATOM 2101 C C . SER B 1 98 ? -11.406 -4.812 -2.443 1 91.56 98 SER B C 1
ATOM 2103 O O . SER B 1 98 ? -11.656 -3.803 -3.109 1 91.56 98 SER B O 1
ATOM 2105 N N . GLU B 1 99 ? -10.211 -5.199 -2.045 1 93 99 GLU B N 1
ATOM 2106 C CA . GLU B 1 99 ? -9.031 -4.52 -2.566 1 93 99 GLU B CA 1
ATOM 2107 C C . GLU B 1 99 ? -8.195 -5.453 -3.436 1 93 99 GLU B C 1
ATOM 2109 O O . GLU B 1 99 ? -8.031 -6.629 -3.113 1 93 99 GLU B O 1
ATOM 2114 N N . ARG B 1 100 ? -7.719 -4.871 -4.5 1 93.25 100 ARG B N 1
ATOM 2115 C CA . ARG B 1 100 ? -6.848 -5.617 -5.402 1 93.25 100 ARG B CA 1
ATOM 2116 C C . ARG B 1 100 ? -5.41 -5.113 -5.316 1 93.25 100 ARG B C 1
ATOM 2118 O O . ARG B 1 100 ? -5.113 -3.998 -5.75 1 93.25 100 ARG B O 1
ATOM 2125 N N . HIS B 1 101 ? -4.547 -5.945 -4.844 1 96.06 101 HIS B N 1
ATOM 2126 C CA . HIS B 1 101 ? -3.146 -5.586 -4.633 1 96.06 101 HIS B CA 1
ATOM 2127 C C . HIS B 1 101 ? -2.264 -6.141 -5.746 1 96.06 101 HIS B C 1
ATOM 2129 O O . HIS B 1 101 ? -2.457 -7.273 -6.191 1 96.06 101 HIS B O 1
ATOM 2135 N N . VAL B 1 102 ? -1.319 -5.332 -6.184 1 94.06 102 VAL B N 1
ATOM 2136 C CA . VAL B 1 102 ? -0.292 -5.816 -7.102 1 94.06 102 VAL B CA 1
ATOM 2137 C C . VAL B 1 102 ? 0.946 -6.238 -6.312 1 94.06 102 VAL B C 1
ATOM 2139 O O . VAL B 1 102 ? 1.582 -5.414 -5.652 1 94.06 102 VAL B O 1
ATOM 2142 N N . VAL B 1 103 ? 1.307 -7.488 -6.43 1 96.44 103 VAL B N 1
ATOM 2143 C CA . VAL B 1 103 ? 2.418 -8.039 -5.66 1 96.44 103 VAL B CA 1
ATOM 2144 C C . VAL B 1 103 ? 3.537 -8.469 -6.605 1 96.44 103 VAL B C 1
ATOM 2146 O O . VAL B 1 103 ? 3.281 -9.094 -7.637 1 96.44 103 VAL B O 1
ATOM 2149 N N . THR B 1 104 ? 4.75 -8.164 -6.219 1 94.44 104 THR B N 1
ATOM 2150 C CA . THR B 1 104 ? 5.934 -8.562 -6.973 1 94.44 104 THR B CA 1
ATOM 2151 C C . THR B 1 104 ? 6.867 -9.406 -6.102 1 94.44 104 THR B C 1
ATOM 2153 O O . THR B 1 104 ? 7.145 -9.047 -4.957 1 94.44 104 THR B O 1
ATOM 2156 N N . VAL B 1 105 ? 7.344 -10.438 -6.637 1 93.62 105 VAL B N 1
ATOM 2157 C CA . VAL B 1 105 ? 8.281 -11.336 -5.965 1 93.62 105 VAL B CA 1
ATOM 2158 C C . VAL B 1 105 ? 9.547 -11.477 -6.801 1 93.62 105 VAL B C 1
ATOM 2160 O O . VAL B 1 105 ? 9.477 -11.672 -8.016 1 93.62 105 VAL B O 1
ATOM 2163 N N . PHE B 1 106 ? 10.648 -11.43 -6.09 1 88.44 106 PHE B N 1
ATOM 2164 C CA . PHE B 1 106 ? 11.922 -11.531 -6.793 1 88.44 106 PHE B CA 1
ATOM 2165 C C . PHE B 1 106 ? 12.703 -12.75 -6.316 1 88.44 106 PHE B C 1
ATOM 2167 O O . PHE B 1 106 ? 12.375 -13.344 -5.289 1 88.44 106 PHE B O 1
ATOM 2174 N N . GLY B 1 107 ? 13.711 -13.164 -7.148 1 86 107 GLY B N 1
ATOM 2175 C CA . GLY B 1 107 ? 14.688 -14.164 -6.742 1 86 107 GLY B CA 1
ATOM 2176 C C . GLY B 1 107 ? 14.156 -15.586 -6.828 1 86 107 GLY B C 1
ATOM 2177 O O . GLY B 1 107 ? 13.32 -15.891 -7.68 1 86 107 GLY B O 1
ATOM 2178 N N . LYS B 1 108 ? 14.688 -16.438 -5.992 1 87.88 108 LYS B N 1
ATOM 2179 C CA . LYS B 1 108 ? 14.383 -17.859 -6.02 1 87.88 108 LYS B CA 1
ATOM 2180 C C . LYS B 1 108 ? 12.914 -18.125 -5.68 1 87.88 108 LYS B C 1
ATOM 2182 O O . LYS B 1 108 ? 12.297 -19.031 -6.223 1 87.88 108 LYS B O 1
ATOM 2187 N N . GLN B 1 109 ? 12.469 -17.312 -4.891 1 91.94 109 GLN B N 1
ATOM 2188 C CA . GLN B 1 109 ? 11.07 -17.469 -4.5 1 91.94 109 GLN B CA 1
ATOM 2189 C C . GLN B 1 109 ? 10.141 -17.266 -5.691 1 91.94 109 GLN B C 1
ATOM 2191 O O . GLN B 1 109 ? 9.109 -17.938 -5.797 1 91.94 109 GLN B O 1
ATOM 2196 N N . ALA B 1 110 ? 10.508 -16.344 -6.566 1 92 110 ALA B N 1
ATOM 2197 C CA . ALA B 1 110 ? 9.703 -16.094 -7.758 1 92 110 ALA B CA 1
ATOM 2198 C C . ALA B 1 110 ? 9.602 -17.344 -8.617 1 92 110 ALA B C 1
ATOM 2200 O O . ALA B 1 110 ? 8.523 -17.688 -9.109 1 92 110 ALA B O 1
ATOM 2201 N N . GLU B 1 111 ? 10.641 -18.047 -8.742 1 90.81 111 GLU B N 1
ATOM 2202 C CA . GLU B 1 111 ? 10.688 -19.266 -9.547 1 90.81 111 GLU B CA 1
ATOM 2203 C C . GLU B 1 111 ? 9.828 -20.359 -8.93 1 90.81 111 GLU B C 1
ATOM 2205 O O . GLU B 1 111 ? 9.055 -21.016 -9.633 1 90.81 111 GLU B O 1
ATOM 2210 N N . SER B 1 112 ? 10 -20.516 -7.676 1 92.56 112 SER B N 1
ATOM 2211 C CA . SER B 1 112 ? 9.25 -21.547 -6.973 1 92.56 112 SER B CA 1
ATOM 2212 C C . SER B 1 112 ? 7.75 -21.266 -7.008 1 92.56 112 SER B C 1
ATOM 2214 O O . SER B 1 112 ? 6.945 -22.156 -7.277 1 92.56 112 SER B O 1
ATOM 2216 N N . LEU B 1 113 ? 7.406 -20.047 -6.863 1 93.81 113 LEU B N 1
ATOM 2217 C CA . LEU B 1 113 ? 6 -19.672 -6.781 1 93.81 113 LEU B CA 1
ATOM 2218 C C . LEU B 1 113 ? 5.344 -19.719 -8.156 1 93.81 113 LEU B C 1
ATOM 2220 O O . LEU B 1 113 ? 4.141 -19.969 -8.266 1 93.81 113 LEU B O 1
ATOM 2224 N N . SER B 1 114 ? 6.105 -19.422 -9.156 1 91.69 114 SER B N 1
ATOM 2225 C CA . SER B 1 114 ? 5.562 -19.453 -10.508 1 91.69 114 SER B CA 1
ATOM 2226 C C . SER B 1 114 ? 5.023 -20.828 -10.867 1 91.69 114 SER B C 1
ATOM 2228 O O . SER B 1 114 ? 4.141 -20.953 -11.719 1 91.69 114 SER B O 1
ATOM 2230 N N . LYS B 1 115 ? 5.469 -21.844 -10.148 1 91.81 115 LYS B N 1
ATOM 2231 C CA . LYS B 1 115 ? 5.074 -23.203 -10.445 1 91.81 115 LYS B CA 1
ATOM 2232 C C . LYS B 1 115 ? 3.982 -23.688 -9.492 1 91.81 115 LYS B C 1
ATOM 2234 O O . LYS B 1 115 ? 3.352 -24.719 -9.719 1 91.81 115 LYS B O 1
ATOM 2239 N N . THR B 1 116 ? 3.789 -22.906 -8.453 1 90.88 116 THR B N 1
ATOM 2240 C CA . THR B 1 116 ? 2.936 -23.438 -7.398 1 90.88 116 THR B CA 1
ATOM 2241 C C . THR B 1 116 ? 1.651 -22.625 -7.277 1 90.88 116 THR B C 1
ATOM 2243 O O . THR B 1 116 ? 0.625 -23.141 -6.828 1 90.88 116 THR B O 1
ATOM 2246 N N . ILE B 1 117 ? 1.687 -21.391 -7.711 1 92.38 117 ILE B N 1
ATOM 2247 C CA . ILE B 1 117 ? 0.507 -20.562 -7.473 1 92.38 117 ILE B CA 1
ATOM 2248 C C . ILE B 1 117 ? -0.243 -20.344 -8.781 1 92.38 117 ILE B C 1
ATOM 2250 O O . ILE B 1 117 ? 0.372 -20.234 -9.852 1 92.38 117 ILE B O 1
ATOM 2254 N N . LYS B 1 118 ? -1.528 -20.297 -8.648 1 91.69 118 LYS B N 1
ATOM 2255 C CA . LYS B 1 118 ? -2.447 -20.047 -9.75 1 91.69 118 LYS B CA 1
ATOM 2256 C C . LYS B 1 118 ? -3.639 -19.203 -9.297 1 91.69 118 LYS B C 1
ATOM 2258 O O . LYS B 1 118 ? -3.777 -18.906 -8.109 1 91.69 118 LYS B O 1
ATOM 2263 N N . LYS B 1 119 ? -4.395 -18.859 -10.312 1 91.44 119 LYS B N 1
ATOM 2264 C CA . LYS B 1 119 ? -5.633 -18.156 -9.969 1 91.44 119 LYS B CA 1
ATOM 2265 C C . LYS B 1 119 ? -6.406 -18.922 -8.898 1 91.44 119 LYS B C 1
ATOM 2267 O O . LYS B 1 119 ? -6.578 -20.141 -8.992 1 91.44 119 LYS B O 1
ATOM 2272 N N . GLY B 1 120 ? -6.816 -18.188 -7.836 1 90.31 120 GLY B N 1
ATOM 2273 C CA . GLY B 1 120 ? -7.59 -18.812 -6.777 1 90.31 120 GLY B CA 1
ATOM 2274 C C . GLY B 1 120 ? -6.742 -19.25 -5.598 1 90.31 120 GLY B C 1
ATOM 2275 O O . GLY B 1 120 ? -7.27 -19.531 -4.516 1 90.31 120 GLY B O 1
ATOM 2276 N N . SER B 1 121 ? -5.449 -19.375 -5.758 1 92.94 121 SER B N 1
ATOM 2277 C CA . SER B 1 121 ? -4.574 -19.766 -4.656 1 92.94 121 SER B CA 1
ATOM 2278 C C . SER B 1 121 ? -4.672 -18.766 -3.5 1 92.94 121 SER B C 1
ATOM 2280 O O . SER B 1 121 ? -4.711 -17.562 -3.713 1 92.94 121 SER B O 1
ATOM 2282 N N . ARG B 1 122 ? -4.777 -19.344 -2.254 1 95.31 122 ARG B N 1
ATOM 2283 C CA . ARG B 1 122 ? -4.746 -18.5 -1.056 1 95.31 122 ARG B CA 1
ATOM 2284 C C . ARG B 1 122 ? -3.316 -18.312 -0.564 1 95.31 122 ARG B C 1
ATOM 2286 O O . ARG B 1 122 ? -2.553 -19.266 -0.458 1 95.31 122 ARG B O 1
ATOM 2293 N N . LEU B 1 123 ? -2.967 -17.016 -0.292 1 96.94 123 LEU B N 1
ATOM 2294 C CA . LEU B 1 123 ? -1.587 -16.719 0.069 1 96.94 123 LEU B CA 1
ATOM 2295 C C . LEU B 1 123 ? -1.536 -15.797 1.286 1 96.94 123 LEU B C 1
ATOM 2297 O O . LEU B 1 123 ? -2.43 -14.969 1.483 1 96.94 123 LEU B O 1
ATOM 2301 N N . MET B 1 124 ? -0.595 -15.984 2.074 1 98.19 124 MET B N 1
ATOM 2302 C CA . MET B 1 124 ? -0.118 -14.969 3.006 1 98.19 124 MET B CA 1
ATOM 2303 C C . MET B 1 124 ? 1.11 -14.258 2.451 1 98.19 124 MET B C 1
ATOM 2305 O O . MET B 1 124 ? 2.08 -14.898 2.053 1 98.19 124 MET B O 1
ATOM 2309 N N . VAL B 1 125 ? 1.096 -12.922 2.369 1 98.31 125 VAL B N 1
ATOM 2310 C CA . VAL B 1 125 ? 2.182 -12.133 1.803 1 98.31 125 VAL B CA 1
ATOM 2311 C C . VAL B 1 125 ? 2.682 -11.125 2.834 1 98.31 125 VAL B C 1
ATOM 2313 O O . VAL B 1 125 ? 1.883 -10.43 3.469 1 98.31 125 VAL B O 1
ATOM 2316 N N . GLN B 1 126 ? 3.896 -11.094 3.094 1 98.44 126 GLN B N 1
ATOM 2317 C CA . GLN B 1 126 ? 4.574 -10.039 3.842 1 98.44 126 GLN B CA 1
ATOM 2318 C C . GLN B 1 126 ? 5.59 -9.312 2.967 1 98.44 126 GLN B C 1
ATOM 2320 O O . GLN B 1 126 ? 6.352 -9.945 2.23 1 98.44 126 GLN B O 1
ATOM 2325 N N . GLY B 1 127 ? 5.586 -8 3.039 1 97.38 127 GLY B N 1
ATOM 2326 C CA . GLY B 1 127 ? 6.512 -7.223 2.23 1 97.38 127 GLY B CA 1
ATOM 2327 C C . GLY B 1 127 ? 6.473 -5.738 2.539 1 97.38 127 GLY B C 1
ATOM 2328 O O . GLY B 1 127 ? 6.309 -5.344 3.695 1 97.38 127 GLY B O 1
ATOM 2329 N N . ARG B 1 128 ? 6.723 -4.93 1.49 1 95.94 128 ARG B N 1
ATOM 2330 C CA . ARG B 1 128 ? 6.762 -3.48 1.645 1 95.94 128 ARG B CA 1
ATOM 2331 C C . ARG B 1 128 ? 6.082 -2.787 0.467 1 95.94 128 ARG B C 1
ATOM 2333 O O . ARG B 1 128 ? 6.027 -3.336 -0.635 1 95.94 128 ARG B O 1
ATOM 2340 N N . LEU B 1 129 ? 5.629 -1.578 0.736 1 96.88 129 LEU B N 1
ATOM 2341 C CA . LEU B 1 129 ? 5.051 -0.753 -0.319 1 96.88 129 LEU B CA 1
ATOM 2342 C C . LEU B 1 129 ? 6.141 -0.108 -1.164 1 96.88 129 LEU B C 1
ATOM 2344 O O . LEU B 1 129 ? 7.148 0.362 -0.631 1 96.88 129 LEU B O 1
ATOM 2348 N N . HIS B 1 130 ? 5.926 -0.15 -2.428 1 92.75 130 HIS B N 1
ATOM 2349 C CA . HIS B 1 130 ? 6.781 0.54 -3.387 1 92.75 130 HIS B CA 1
ATOM 2350 C C . HIS B 1 130 ? 5.953 1.273 -4.438 1 92.75 130 HIS B C 1
ATOM 2352 O O . HIS B 1 130 ? 5.008 0.71 -4.992 1 92.75 130 HIS B O 1
ATOM 2358 N N . TYR B 1 131 ? 6.316 2.586 -4.621 1 89.94 131 TYR B N 1
ATOM 2359 C CA . TYR B 1 131 ? 5.605 3.387 -5.613 1 89.94 131 TYR B CA 1
ATOM 2360 C C . TYR B 1 131 ? 6.496 3.68 -6.816 1 89.94 131 TYR B C 1
ATOM 2362 O O . TYR B 1 131 ? 7.691 3.939 -6.664 1 89.94 131 TYR B O 1
ATOM 2370 N N . ASN B 1 132 ? 5.891 3.508 -7.918 1 82.38 132 ASN B N 1
ATOM 2371 C CA . ASN B 1 132 ? 6.57 3.865 -9.156 1 82.38 132 ASN B CA 1
ATOM 2372 C C . ASN B 1 132 ? 5.785 4.914 -9.945 1 82.38 132 ASN B C 1
ATOM 2374 O O . ASN B 1 132 ? 4.559 4.824 -10.055 1 82.38 132 ASN B O 1
ATOM 2378 N N . GLY B 1 133 ? 6.559 5.855 -10.5 1 77.56 133 GLY B N 1
ATOM 2379 C CA . GLY B 1 133 ? 5.91 6.914 -11.258 1 77.56 133 GLY B CA 1
ATOM 2380 C C . GLY B 1 133 ? 5.414 8.055 -10.391 1 77.56 133 GLY B C 1
ATOM 2381 O O . GLY B 1 133 ? 5.852 8.211 -9.25 1 77.56 133 GLY B O 1
ATOM 2382 N N . GLY B 1 134 ? 4.512 8.992 -10.93 1 69.25 134 GLY B N 1
ATOM 2383 C CA . GLY B 1 134 ? 3.922 10.117 -10.227 1 69.25 134 GLY B CA 1
ATOM 2384 C C . GLY B 1 134 ? 4.723 11.398 -10.383 1 69.25 134 GLY B C 1
ATOM 2385 O O . GLY B 1 134 ? 4.281 12.469 -9.953 1 69.25 134 GLY B O 1
ATOM 2386 N N . GLN B 1 135 ? 5.832 11.164 -10.977 1 65.44 135 GLN B N 1
ATOM 2387 C CA . GLN B 1 135 ? 6.648 12.359 -11.18 1 65.44 135 GLN B CA 1
ATOM 2388 C C . GLN B 1 135 ? 6.094 13.219 -12.312 1 65.44 135 GLN B C 1
ATOM 2390 O O . GLN B 1 135 ? 5.414 12.719 -13.211 1 65.44 135 GLN B O 1
ATOM 2395 N N . LYS B 1 136 ? 6.082 14.438 -12 1 65.44 136 LYS B N 1
ATOM 2396 C CA . LYS B 1 136 ? 5.676 15.375 -13.039 1 65.44 136 LYS B CA 1
ATOM 2397 C C . LYS B 1 136 ? 6.668 15.375 -14.195 1 65.44 136 LYS B C 1
ATOM 2399 O O . LYS B 1 136 ? 7.879 15.297 -13.984 1 65.44 136 LYS B O 1
ATOM 2404 N N . ASP B 1 137 ? 6.051 15.039 -15.328 1 60.09 137 ASP B N 1
ATOM 2405 C CA . ASP B 1 137 ? 6.926 15.117 -16.5 1 60.09 137 ASP B CA 1
ATOM 2406 C C . ASP B 1 137 ? 7.258 16.562 -16.828 1 60.09 137 ASP B C 1
ATOM 2408 O O . ASP B 1 137 ? 6.875 17.484 -16.094 1 60.09 137 ASP B O 1
ATOM 2412 N N . ALA B 1 138 ? 8.188 16.625 -17.703 1 64.31 138 ALA B N 1
ATOM 2413 C CA . ALA B 1 138 ? 8.664 17.938 -18.156 1 64.31 138 ALA B CA 1
ATOM 2414 C C . ALA B 1 138 ? 7.496 18.828 -18.547 1 64.31 138 ALA B C 1
ATOM 2416 O O . ALA B 1 138 ? 7.574 20.062 -18.406 1 64.31 138 ALA B O 1
ATOM 2417 N N . GLU B 1 139 ? 6.422 18.25 -18.906 1 66.94 139 GLU B N 1
ATOM 2418 C CA . GLU B 1 139 ? 5.258 19.016 -19.359 1 66.94 139 GLU B CA 1
ATOM 2419 C C . GLU B 1 139 ? 4.289 19.281 -18.203 1 66.94 139 GLU B C 1
ATOM 2421 O O . GLU B 1 139 ? 3.275 19.953 -18.391 1 66.94 139 GLU B O 1
ATOM 2426 N N . GLY B 1 140 ? 4.664 18.875 -17.109 1 63.97 140 GLY B N 1
ATOM 2427 C CA . GLY B 1 140 ? 3.836 19.125 -15.938 1 63.97 140 GLY B CA 1
ATOM 2428 C C . GLY B 1 140 ? 2.809 18.031 -15.695 1 63.97 140 GLY B C 1
ATOM 2429 O O . GLY B 1 140 ? 1.968 18.156 -14.805 1 63.97 140 GLY B O 1
ATOM 2430 N N . ASN B 1 141 ? 2.814 17.094 -16.656 1 65.5 141 ASN B N 1
ATOM 2431 C CA . ASN B 1 141 ? 1.844 16.016 -16.5 1 65.5 141 ASN B CA 1
ATOM 2432 C C . ASN B 1 141 ? 2.346 14.938 -15.531 1 65.5 141 ASN B C 1
ATOM 2434 O O . ASN B 1 141 ? 3.52 14.562 -15.57 1 65.5 141 ASN B O 1
ATOM 2438 N N . ARG B 1 142 ? 1.524 14.703 -14.594 1 65.31 142 ARG B N 1
ATOM 2439 C CA . ARG B 1 142 ? 1.912 13.672 -13.633 1 65.31 142 ARG B CA 1
ATOM 2440 C C . ARG B 1 142 ? 1.649 12.281 -14.195 1 65.31 142 ARG B C 1
ATOM 2442 O O . ARG B 1 142 ? 0.549 11.992 -14.68 1 65.31 142 ARG B O 1
ATOM 2449 N N . SER B 1 143 ? 2.76 11.562 -14.289 1 71.5 143 SER B N 1
ATOM 2450 C CA . SER B 1 143 ? 2.607 10.18 -14.719 1 71.5 143 SER B CA 1
ATOM 2451 C C . SER B 1 143 ? 1.804 9.367 -13.711 1 71.5 143 SER B C 1
ATOM 2453 O O . SER B 1 143 ? 1.628 9.797 -12.57 1 71.5 143 SER B O 1
ATOM 2455 N N . GLN B 1 144 ? 1.182 8.375 -14.18 1 73.81 144 GLN B N 1
ATOM 2456 C CA . GLN B 1 144 ? 0.416 7.488 -13.305 1 73.81 144 GLN B CA 1
ATOM 2457 C C . GLN B 1 144 ? 1.298 6.902 -12.203 1 73.81 144 GLN B C 1
ATOM 2459 O O . GLN B 1 144 ? 2.41 6.445 -12.477 1 73.81 144 GLN B O 1
ATOM 2464 N N . ARG B 1 145 ? 0.776 7.055 -10.977 1 80.06 145 ARG B N 1
ATOM 2465 C CA . ARG B 1 145 ? 1.47 6.469 -9.836 1 80.06 145 ARG B CA 1
ATOM 2466 C C . ARG B 1 145 ? 0.994 5.043 -9.578 1 80.06 145 ARG B C 1
ATOM 2468 O O . ARG B 1 145 ? -0.17 4.824 -9.234 1 80.06 145 ARG B O 1
ATOM 2475 N N . ASN B 1 146 ? 1.909 4.133 -9.789 1 84.38 146 ASN B N 1
ATOM 2476 C CA . ASN B 1 146 ? 1.605 2.729 -9.547 1 84.38 146 ASN B CA 1
ATOM 2477 C C . ASN B 1 146 ? 2.127 2.264 -8.195 1 84.38 146 ASN B C 1
ATOM 2479 O O . ASN B 1 146 ? 3.209 2.67 -7.766 1 84.38 146 ASN B O 1
ATOM 2483 N N . THR B 1 147 ? 1.331 1.405 -7.578 1 92.25 147 THR B N 1
ATOM 2484 C CA . THR B 1 147 ? 1.703 0.869 -6.273 1 92.25 147 THR B CA 1
ATOM 2485 C C . THR B 1 147 ? 1.984 -0.628 -6.363 1 92.25 147 THR B C 1
ATOM 2487 O O . THR B 1 147 ? 1.182 -1.384 -6.918 1 92.25 147 THR B O 1
ATOM 2490 N N . TYR B 1 148 ? 3.1 -1.006 -5.797 1 92.44 148 TYR B N 1
ATOM 2491 C CA . TYR B 1 148 ? 3.494 -2.408 -5.723 1 92.44 148 TYR B CA 1
ATOM 2492 C C . TYR B 1 148 ? 3.777 -2.818 -4.285 1 92.44 148 TYR B C 1
ATOM 2494 O O . TYR B 1 148 ? 4.285 -2.021 -3.492 1 92.44 148 TYR B O 1
ATOM 2502 N N . ILE B 1 149 ? 3.406 -4.008 -4.039 1 97.06 149 ILE B N 1
ATOM 2503 C CA . ILE B 1 149 ? 3.896 -4.648 -2.826 1 97.06 149 ILE B CA 1
ATOM 2504 C C . ILE B 1 149 ? 5.062 -5.578 -3.166 1 97.06 149 ILE B C 1
ATOM 2506 O O . ILE B 1 149 ? 4.875 -6.605 -3.822 1 97.06 149 ILE B O 1
ATOM 2510 N N . ILE B 1 150 ? 6.227 -5.16 -2.783 1 94.12 150 ILE B N 1
ATOM 2511 C CA . ILE B 1 150 ? 7.395 -6.023 -2.953 1 94.12 150 ILE B CA 1
ATOM 2512 C C . ILE B 1 150 ? 7.434 -7.059 -1.834 1 94.12 150 ILE B C 1
ATOM 2514 O O . ILE B 1 150 ? 7.715 -6.727 -0.68 1 94.12 150 ILE B O 1
ATOM 2518 N N . ALA B 1 151 ? 7.258 -8.305 -2.213 1 96.62 151 ALA B N 1
ATOM 2519 C CA . ALA B 1 151 ? 7.129 -9.359 -1.211 1 96.62 151 ALA B CA 1
ATOM 2520 C C . ALA B 1 151 ? 8.492 -9.859 -0.763 1 96.62 151 ALA B C 1
ATOM 2522 O O . ALA B 1 151 ? 9.367 -10.125 -1.593 1 96.62 151 ALA B O 1
ATOM 2523 N N . ASN B 1 152 ? 8.609 -9.992 0.572 1 93.88 152 ASN B N 1
ATOM 2524 C CA . ASN B 1 152 ? 9.75 -10.688 1.17 1 93.88 152 ASN B CA 1
ATOM 2525 C C . ASN B 1 152 ? 9.43 -12.148 1.452 1 93.88 152 ASN B C 1
ATOM 2527 O O . ASN B 1 152 ? 10.305 -13.008 1.342 1 93.88 152 ASN B O 1
ATOM 2531 N N . THR B 1 153 ? 8.172 -12.32 1.829 1 96.06 153 THR B N 1
ATOM 2532 C CA . THR B 1 153 ? 7.703 -13.664 2.141 1 96.06 153 THR B CA 1
ATOM 2533 C C . THR B 1 153 ? 6.332 -13.914 1.52 1 96.06 153 THR B C 1
ATOM 2535 O O . THR B 1 153 ? 5.441 -13.062 1.607 1 96.06 153 THR B O 1
ATOM 2538 N N . VAL B 1 154 ? 6.266 -14.953 0.83 1 97.06 154 VAL B N 1
ATOM 2539 C CA . VAL B 1 154 ? 4.988 -15.43 0.313 1 97.06 154 VAL B CA 1
ATOM 2540 C C . VAL B 1 154 ? 4.766 -16.875 0.74 1 97.06 154 VAL B C 1
ATOM 2542 O O . VAL B 1 154 ? 5.602 -17.75 0.472 1 97.06 154 VAL B O 1
ATOM 2545 N N . GLN B 1 155 ? 3.648 -17.125 1.36 1 96.25 155 GLN B N 1
ATOM 2546 C CA . GLN B 1 155 ? 3.334 -18.469 1.845 1 96.25 155 GLN B CA 1
ATOM 2547 C C . GLN B 1 155 ? 1.964 -18.922 1.35 1 96.25 155 GLN B C 1
ATOM 2549 O O . GLN B 1 155 ? 0.935 -18.406 1.798 1 96.25 155 GLN B O 1
ATOM 2554 N N . PRO B 1 156 ? 1.97 -19.906 0.474 1 95.06 156 PRO B N 1
ATOM 2555 C CA . PRO B 1 156 ? 0.676 -20.484 0.112 1 95.06 156 PRO B CA 1
ATOM 2556 C C . PRO B 1 156 ? -0.038 -21.125 1.304 1 95.06 156 PRO B C 1
ATOM 2558 O O . PRO B 1 156 ? 0.604 -21.734 2.156 1 95.06 156 PRO B O 1
ATOM 2561 N N . LEU B 1 157 ? -1.318 -20.844 1.396 1 92.25 157 LEU B N 1
ATOM 2562 C CA . LEU B 1 157 ? -2.119 -21.406 2.477 1 92.25 157 LEU B CA 1
ATOM 2563 C C . LEU B 1 157 ? -2.865 -22.656 2.006 1 92.25 157 LEU B C 1
ATOM 2565 O O . LEU B 1 157 ? -3.432 -22.672 0.911 1 92.25 157 LEU B O 1
ATOM 2569 N N . ALA B 1 158 ? -2.551 -23.812 2.58 1 75.31 158 ALA B N 1
ATOM 2570 C CA . ALA B 1 158 ? -3.062 -25.125 2.186 1 75.31 158 ALA B CA 1
ATOM 2571 C C . ALA B 1 158 ? -4.586 -25.156 2.213 1 75.31 158 ALA B C 1
ATOM 2573 O O . ALA B 1 158 ? -5.211 -24.5 3.053 1 75.31 158 ALA B O 1
ATOM 2574 N N . ARG B 1 159 ? -5.191 -25.625 1.029 1 66.88 159 ARG B N 1
ATOM 2575 C CA . ARG B 1 159 ? -6.605 -25.969 1.092 1 66.88 159 ARG B CA 1
ATOM 2576 C C . ARG B 1 159 ? -6.84 -27.156 2.014 1 66.88 159 ARG B C 1
ATOM 2578 O O . ARG B 1 159 ? -6.051 -28.109 2.025 1 66.88 159 ARG B O 1
ATOM 2585 N N . PRO B 1 160 ? -7.699 -27.031 2.963 1 56.22 160 PRO B N 1
ATOM 2586 C CA . PRO B 1 160 ? -7.969 -28.219 3.777 1 56.22 160 PRO B CA 1
ATOM 2587 C C . PRO B 1 160 ? -8.242 -29.469 2.936 1 56.22 160 PRO B C 1
ATOM 2589 O O . PRO B 1 160 ? -8.945 -29.391 1.924 1 56.22 160 PRO B O 1
ATOM 2592 N N . THR B 1 161 ? -7.234 -30.281 2.678 1 57.53 161 THR B N 1
ATOM 2593 C CA . THR B 1 161 ? -7.488 -31.547 2.008 1 57.53 161 THR B CA 1
ATOM 2594 C C . THR B 1 161 ? -8.789 -32.188 2.506 1 57.53 161 THR B C 1
ATOM 2596 O O . THR B 1 161 ? -9 -32.312 3.715 1 57.53 161 THR B O 1
ATOM 2599 N N . ARG B 1 162 ? -9.828 -31.953 1.773 1 54.06 162 ARG B N 1
ATOM 2600 C CA . ARG B 1 162 ? -11.008 -32.75 2.123 1 54.06 162 ARG B CA 1
ATOM 2601 C C . ARG B 1 162 ? -10.641 -34.219 2.336 1 54.06 162 ARG B C 1
ATOM 2603 O O . ARG B 1 162 ? -10.109 -34.875 1.434 1 54.06 162 ARG B O 1
ATOM 2610 N N . GLU B 1 163 ? -10.328 -34.625 3.496 1 50.97 163 GLU B N 1
ATOM 2611 C CA . GLU B 1 163 ? -10.352 -36.062 3.748 1 50.97 163 GLU B CA 1
ATOM 2612 C C . GLU B 1 163 ? -11.562 -36.688 3.088 1 50.97 163 GLU B C 1
ATOM 2614 O O . GLU B 1 163 ? -12.695 -36.25 3.283 1 50.97 163 GLU B O 1
ATOM 2619 N N . ASN B 1 164 ? -11.453 -37.094 1.828 1 47.38 164 ASN B N 1
ATOM 2620 C CA . ASN B 1 164 ? -12.43 -38.062 1.354 1 47.38 164 ASN B CA 1
ATOM 2621 C C . ASN B 1 164 ? -12.867 -39.031 2.467 1 47.38 164 ASN B C 1
ATOM 2623 O O . ASN B 1 164 ? -12.078 -39.875 2.906 1 47.38 164 ASN B O 1
ATOM 2627 N N . SER B 1 165 ? -13.578 -38.562 3.396 1 47.22 165 SER B N 1
ATOM 2628 C CA . SER B 1 165 ? -14.281 -39.594 4.188 1 47.22 165 SER B CA 1
ATOM 2629 C C . SER B 1 165 ? -14.984 -40.594 3.297 1 47.22 165 SER B C 1
ATOM 2631 O O . SER B 1 165 ? -16.219 -40.625 3.221 1 47.22 165 SER B O 1
ATOM 2633 N N . GLU B 1 166 ? -14.734 -40.75 2.01 1 43.84 166 GLU B N 1
ATOM 2634 C CA . GLU B 1 166 ? -15.422 -41.938 1.512 1 43.84 166 GLU B CA 1
ATOM 2635 C C . GLU B 1 166 ? -14.898 -43.219 2.172 1 43.84 166 GLU B C 1
ATOM 2637 O O . GLU B 1 166 ? -13.922 -43.812 1.701 1 43.84 166 GLU B O 1
ATOM 2642 N N . LYS B 1 167 ? -14.5 -43.281 3.494 1 42.44 167 LYS B N 1
ATOM 2643 C CA . LYS B 1 167 ? -14.578 -44.656 3.984 1 42.44 167 LYS B CA 1
ATOM 2644 C C . LYS B 1 167 ? -16 -45.188 3.857 1 42.44 167 LYS B C 1
ATOM 2646 O O . LYS B 1 167 ? -16.906 -44.75 4.559 1 42.44 167 LYS B O 1
ATOM 2651 N N . HIS B 1 168 ? -16.438 -45.594 2.559 1 36.38 168 HIS B N 1
ATOM 2652 C CA . HIS B 1 168 ? -17.312 -46.75 2.646 1 36.38 168 HIS B CA 1
ATOM 2653 C C . HIS B 1 168 ? -16.547 -48 3.096 1 36.38 168 HIS B C 1
ATOM 2655 O O . HIS B 1 168 ? -15.414 -48.219 2.648 1 36.38 168 HIS B O 1
#

Sequence (336 aa):
MLRSLSTFSKSTVRCMSLTSKLAAEQPSKQEVDDLFAEKPAHQQERRHAYSLNKVELVGGVALDPMFKEAKNGKPYLLFNMITNSQYKQQDGNVVEQSERHVVTVFGKQAESLSKTIKKGSRLMVQGRLHYNGGQKDAEGNRSQRNTYIIANTVQPLARPTRENSEKHMLRSLSTFSKSTVRCMSLTSKLAAEQPSKQEVDDLFAEKPAHQQERRHAYSLNKVELVGGVALDPMFKEAKNGKPYLLFNMITNSQYKQQDGNVVEQSERHVVTVFGKQAESLSKTIKKGSRLMVQGRLHYNGGQKDAEGNRSQRNTYIIANTVQPLARPTRENSEKH

Foldseek 3Di:
DDPPPPPPPPPPPPPPPPVVPVVVPDDDPVRVLVVVPDDPPVPPPPVPDDDDFKDKDKFFWAAFKDWDADPVRWIKIKTKTKDKDWDQDPVRDIDIDIDIAIEMETDPVRVVCNVPGGGGWIKIFMFGKDWDFQDQPPVRDGDDIDIYGYTPDIDTDDDPPPPPVPPD/DDPPPPPPPPPPPPPVPPVVPVVVPDDDPVRVLVVVPDDPPVPPPPVPDDDDFKDKDKFFWAAFKDWDADPVRWIKIKTKTKDKDWDQDPVRDIDIDIDIAIEMETDPVRVVCNVPGGGGWIKIFMFGKDWDFQDQDPVRDGDDIDIYGYTPDIGTDDDPPPPPVPPD

Radius of gyration: 25.38 Å; Cα contacts (8 Å, |Δi|>4): 592; chains: 2; bounding box: 126×80×58 Å

pLDDT: mean 72.9, std 21.75, range [32.03, 98.75]